Protein AF-A0A6M3XMD9-F1 (afdb_monomer_lite)

Organism: NCBI:txid1070528

Radius of gyration: 39.23 Å; chains: 1; bounding box: 104×36×107 Å

pLDDT: mean 81.79, std 11.09, range [39.5, 95.75]

Sequence (210 aa):
MANELIHADPGTSLSKAEYDAIVNHICNNQVRGDILISNSGATGWIRLAKGTLAQVLTMGANDPQWGGDISLGANKLKTTSLLFKEQDAGSFTLRNLADTAYVALVLGSIYPQGSINFGATAQSINAYDADGAYSIFAARDTGVGNIEIARLQGAADPEFKIGNNGNALRGSAAGLLGFFATAPQAKPIGVAVTAAGIHAALVTLGLIAA

Structure (mmCIF, N/CA/C/O backbone):
data_AF-A0A6M3XMD9-F1
#
_entry.id   AF-A0A6M3XMD9-F1
#
loop_
_atom_site.group_PDB
_atom_site.id
_atom_site.type_symbol
_atom_site.label_atom_id
_atom_site.l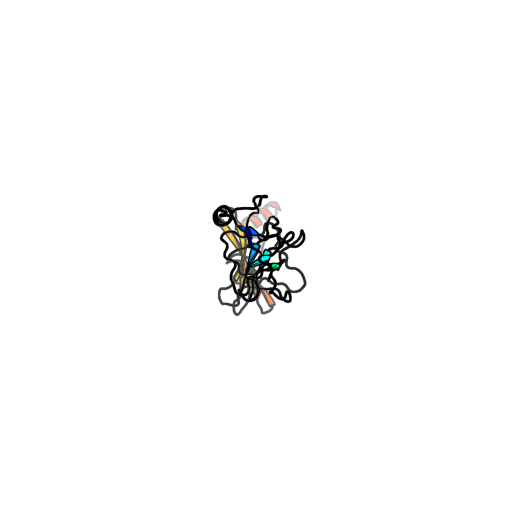abel_alt_id
_atom_site.label_comp_id
_atom_site.label_asym_id
_atom_site.label_entity_id
_atom_site.label_seq_id
_atom_site.pdbx_PDB_ins_code
_atom_site.Cartn_x
_atom_site.Cartn_y
_atom_site.Cartn_z
_atom_site.occupancy
_atom_site.B_iso_or_equiv
_atom_site.auth_seq_id
_atom_site.auth_comp_id
_atom_site.auth_asym_id
_atom_site.auth_atom_id
_atom_site.pdbx_PDB_model_num
ATOM 1 N N . MET A 1 1 ? 34.143 -6.401 -38.269 1.00 49.59 1 MET A N 1
ATOM 2 C CA . MET A 1 1 ? 33.333 -5.495 -37.428 1.00 49.59 1 MET A CA 1
ATOM 3 C C . MET A 1 1 ? 32.897 -4.351 -38.322 1.00 49.59 1 MET A C 1
ATOM 5 O O . MET A 1 1 ? 33.754 -3.817 -39.014 1.00 49.59 1 MET A O 1
ATOM 9 N N . ALA A 1 2 ? 31.597 -4.078 -38.440 1.00 50.53 2 ALA A N 1
ATOM 10 C CA . ALA A 1 2 ? 31.117 -2.994 -39.295 1.00 50.53 2 ALA A CA 1
ATOM 11 C C . ALA A 1 2 ? 31.445 -1.650 -38.627 1.00 50.53 2 ALA A C 1
ATOM 13 O O . ALA A 1 2 ? 31.158 -1.475 -37.446 1.00 50.53 2 ALA A O 1
ATOM 14 N N . ASN A 1 3 ? 32.080 -0.732 -39.357 1.00 64.81 3 ASN A N 1
ATOM 15 C CA . ASN A 1 3 ? 32.314 0.629 -38.884 1.00 64.81 3 ASN A CA 1
ATOM 16 C C . ASN A 1 3 ? 30.971 1.365 -38.862 1.00 64.81 3 ASN A C 1
ATOM 18 O O . ASN A 1 3 ? 30.451 1.727 -39.914 1.00 64.81 3 ASN A O 1
ATOM 22 N N . GLU A 1 4 ? 30.399 1.542 -37.672 1.00 73.38 4 GLU A N 1
ATOM 23 C CA . GLU A 1 4 ? 29.111 2.221 -37.510 1.00 73.38 4 GLU A CA 1
ATOM 24 C C . GLU A 1 4 ? 29.222 3.724 -37.797 1.00 73.38 4 GLU A C 1
ATOM 26 O O . GLU A 1 4 ? 28.294 4.319 -38.333 1.00 73.38 4 GLU A O 1
ATOM 31 N N . LEU A 1 5 ? 30.380 4.326 -37.514 1.00 75.56 5 LEU A N 1
ATOM 32 C CA . LEU A 1 5 ? 30.681 5.706 -37.883 1.00 75.56 5 LEU A CA 1
ATOM 33 C C . LEU A 1 5 ? 31.249 5.752 -39.301 1.00 75.56 5 LEU A C 1
ATOM 35 O O . LEU A 1 5 ? 32.341 5.244 -39.566 1.00 75.56 5 LEU A O 1
ATOM 39 N N . ILE A 1 6 ? 30.516 6.406 -40.194 1.00 74.00 6 ILE A N 1
ATOM 40 C CA . ILE A 1 6 ? 30.972 6.765 -41.536 1.00 74.00 6 ILE A CA 1
ATOM 41 C C . ILE A 1 6 ? 31.036 8.291 -41.636 1.00 74.00 6 ILE A C 1
ATOM 43 O O . ILE A 1 6 ? 30.380 9.004 -40.877 1.00 74.00 6 ILE A O 1
ATOM 47 N N . HIS A 1 7 ? 31.844 8.826 -42.543 1.00 72.31 7 HIS A N 1
ATOM 48 C CA . HIS A 1 7 ? 31.783 10.261 -42.823 1.00 72.31 7 HIS A CA 1
ATOM 49 C C . HIS A 1 7 ? 30.443 10.594 -43.477 1.00 72.31 7 HIS A C 1
ATOM 51 O O . HIS A 1 7 ? 29.924 9.793 -44.258 1.00 72.31 7 HIS A O 1
ATOM 57 N N . ALA A 1 8 ? 29.873 11.755 -43.145 1.00 68.06 8 ALA A N 1
ATOM 58 C CA . ALA A 1 8 ? 28.746 12.285 -43.898 1.00 68.06 8 ALA A CA 1
ATOM 59 C C . ALA A 1 8 ? 29.176 12.417 -45.365 1.00 68.06 8 ALA A C 1
ATOM 61 O O . ALA A 1 8 ? 30.065 13.211 -45.659 1.00 68.06 8 ALA A O 1
ATOM 62 N N . ASP A 1 9 ? 28.604 11.611 -46.260 1.00 67.56 9 ASP A N 1
ATOM 63 C CA . ASP A 1 9 ? 28.934 11.671 -47.683 1.00 67.56 9 ASP A CA 1
ATOM 64 C C . ASP A 1 9 ? 28.446 13.015 -48.256 1.00 67.56 9 ASP A C 1
ATOM 66 O O . ASP A 1 9 ? 27.243 13.288 -48.214 1.00 67.56 9 ASP A O 1
ATOM 70 N N . PRO A 1 10 ? 29.334 13.882 -48.768 1.00 60.25 10 PRO A N 1
ATOM 71 C CA . PRO A 1 10 ? 28.933 15.137 -49.392 1.00 60.25 10 PRO A CA 1
ATOM 72 C C . PRO A 1 10 ? 28.475 14.966 -50.849 1.00 60.25 10 PRO A C 1
ATOM 74 O O . PRO A 1 10 ? 28.131 15.960 -51.485 1.00 60.25 10 PRO A O 1
ATOM 77 N N . GLY A 1 11 ? 28.450 13.742 -51.394 1.00 64.50 11 GLY A N 1
ATOM 78 C CA . GLY A 1 11 ? 27.867 13.437 -52.704 1.00 64.50 11 GLY A CA 1
ATOM 79 C C . GLY A 1 11 ? 28.797 13.630 -53.909 1.00 64.50 11 GLY A C 1
ATOM 80 O O . GLY A 1 11 ? 28.342 13.510 -55.046 1.00 64.50 11 GLY A O 1
ATOM 81 N N . THR A 1 12 ? 30.091 13.893 -53.697 1.00 63.81 12 THR A N 1
ATOM 82 C CA . THR A 1 12 ? 31.134 13.941 -54.743 1.00 63.81 12 THR A CA 1
ATOM 83 C C . THR A 1 12 ? 32.465 13.408 -54.215 1.00 63.81 12 THR A C 1
ATOM 85 O O . THR A 1 12 ? 32.712 13.466 -53.013 1.00 63.81 12 THR A O 1
ATOM 88 N N . SER A 1 13 ? 33.346 12.931 -55.104 1.00 61.53 13 SER A N 1
ATOM 89 C CA . SER A 1 13 ? 34.724 12.544 -54.769 1.00 61.53 13 SER A CA 1
ATOM 90 C C . SER A 1 13 ? 35.450 13.689 -54.059 1.00 61.53 13 SER A C 1
ATOM 92 O O . SER A 1 13 ? 35.877 14.645 -54.699 1.00 61.53 13 SER A O 1
ATOM 94 N N . LEU A 1 14 ? 35.575 13.600 -52.739 1.00 64.56 14 LEU A N 1
ATOM 95 C CA . LEU A 1 14 ? 36.300 14.584 -51.948 1.00 64.56 14 LEU A CA 1
ATOM 96 C C . LEU A 1 14 ? 37.799 14.452 -52.171 1.00 64.56 14 LEU A C 1
ATOM 98 O O . LEU A 1 14 ? 38.343 13.344 -52.194 1.00 64.56 14 LEU A O 1
ATOM 102 N N . SER A 1 15 ? 38.495 15.581 -52.240 1.00 73.31 15 SER A N 1
ATOM 103 C CA . SER A 1 15 ? 39.931 15.593 -51.996 1.00 73.31 15 SER A CA 1
ATOM 104 C C . SER A 1 15 ? 40.225 15.176 -50.548 1.00 73.31 15 SER A C 1
ATOM 106 O O . SER A 1 15 ? 39.403 15.332 -49.643 1.00 73.31 15 SER A O 1
ATOM 108 N N . LYS A 1 16 ? 41.437 14.670 -50.300 1.00 67.50 16 LYS A N 1
ATOM 109 C CA . LYS A 1 16 ? 41.911 14.290 -48.956 1.00 67.50 16 LYS A CA 1
ATOM 110 C C . LYS A 1 16 ? 41.701 15.412 -47.924 1.00 67.50 16 LYS A C 1
ATOM 112 O O . LYS A 1 16 ? 41.327 15.129 -46.794 1.00 67.50 16 LYS A O 1
ATOM 117 N N . ALA A 1 17 ? 41.909 16.665 -48.329 1.00 74.25 17 ALA A N 1
ATOM 118 C CA . ALA A 1 17 ? 41.749 17.834 -47.469 1.00 74.25 17 ALA A CA 1
ATOM 119 C C . ALA A 1 17 ? 40.278 18.142 -47.147 1.00 74.25 17 ALA A C 1
ATOM 121 O O . ALA A 1 17 ? 39.976 18.529 -46.025 1.00 74.25 17 ALA A O 1
ATOM 122 N N . GLU A 1 18 ? 39.360 17.942 -48.097 1.00 69.75 18 GLU A N 1
ATOM 123 C CA . GLU A 1 18 ? 37.920 18.112 -47.864 1.00 69.75 18 GLU A CA 1
ATOM 124 C C . GLU A 1 18 ? 37.370 16.999 -46.972 1.00 69.75 18 GLU A C 1
ATOM 126 O O . GLU A 1 18 ? 36.599 17.278 -46.065 1.00 69.75 18 GLU A O 1
ATOM 131 N N . TYR A 1 19 ? 37.824 15.758 -47.167 1.00 67.56 19 TYR A N 1
ATOM 132 C CA . TYR A 1 19 ? 37.498 14.631 -46.293 1.00 67.56 19 TYR A CA 1
ATOM 133 C C . TYR A 1 19 ? 37.958 14.866 -44.849 1.00 67.56 19 TYR A C 1
ATOM 135 O O . TYR A 1 19 ? 37.171 14.697 -43.923 1.00 67.56 19 TYR A O 1
ATOM 143 N N . ASP A 1 20 ? 39.201 15.318 -44.659 1.00 70.38 20 ASP A N 1
ATOM 144 C CA . ASP A 1 20 ? 39.746 15.633 -43.333 1.00 70.38 20 ASP A CA 1
ATOM 145 C C . ASP A 1 20 ? 39.078 16.881 -42.703 1.00 70.38 20 ASP A C 1
ATOM 147 O O . ASP A 1 20 ? 39.140 17.065 -41.488 1.00 70.38 20 ASP A O 1
ATOM 151 N N . ALA A 1 21 ? 38.422 17.729 -43.509 1.00 68.81 21 ALA A N 1
ATOM 152 C CA . ALA A 1 21 ? 37.660 18.899 -43.064 1.00 68.81 21 ALA A CA 1
ATOM 153 C C . ALA A 1 21 ? 36.174 18.605 -42.770 1.00 68.81 21 ALA A C 1
ATOM 155 O O . ALA A 1 21 ? 35.493 19.459 -42.195 1.00 68.81 21 ALA A O 1
ATOM 156 N N . ILE A 1 22 ? 35.648 17.424 -43.128 1.00 68.25 22 ILE A N 1
ATOM 157 C CA . ILE A 1 22 ? 34.301 17.005 -42.720 1.00 68.25 22 ILE A CA 1
ATOM 158 C C . ILE A 1 22 ? 34.336 16.661 -41.233 1.00 68.25 22 ILE A C 1
ATOM 160 O O . ILE A 1 22 ? 34.753 15.588 -40.816 1.00 68.25 22 ILE A O 1
ATOM 164 N N . VAL A 1 23 ? 33.838 17.591 -40.423 1.00 65.19 23 VAL A N 1
ATOM 165 C CA . VAL A 1 23 ? 33.767 17.469 -38.956 1.00 65.19 23 VAL A CA 1
ATOM 166 C C . VAL A 1 23 ? 32.638 16.522 -38.502 1.00 65.19 23 VAL A C 1
ATOM 168 O O . VAL A 1 23 ? 32.540 16.178 -37.326 1.00 65.19 23 VAL A O 1
ATOM 171 N N . ASN A 1 24 ? 31.781 16.066 -39.423 1.00 69.38 24 ASN A N 1
ATOM 172 C CA . ASN A 1 24 ? 30.555 15.344 -39.091 1.00 69.38 24 ASN A CA 1
ATOM 173 C C . ASN A 1 24 ? 30.638 13.863 -39.484 1.00 69.38 24 ASN A C 1
ATOM 175 O O . ASN A 1 24 ? 30.564 13.499 -40.660 1.00 69.38 24 ASN A O 1
ATOM 179 N N . HIS A 1 25 ? 30.716 12.998 -38.476 1.00 73.56 25 HIS A N 1
ATOM 180 C CA . HIS A 1 25 ? 30.443 11.573 -38.628 1.00 73.56 25 HIS A CA 1
ATOM 181 C C . HIS A 1 25 ? 28.929 11.325 -38.575 1.00 73.56 25 HIS A C 1
ATOM 183 O O . HIS A 1 25 ? 28.227 11.915 -37.753 1.00 73.56 25 HIS A O 1
ATOM 189 N N . ILE A 1 26 ? 28.430 10.434 -39.429 1.00 73.31 26 ILE A N 1
ATOM 190 C CA . ILE A 1 26 ? 27.063 9.906 -39.362 1.00 73.31 26 ILE A CA 1
ATOM 191 C C . ILE A 1 26 ? 27.110 8.428 -38.982 1.00 73.31 26 ILE A C 1
ATOM 193 O O . ILE A 1 26 ? 28.062 7.719 -39.309 1.00 73.31 26 ILE A O 1
ATOM 197 N N . CYS A 1 27 ? 26.070 7.953 -38.300 1.00 75.19 27 CYS A N 1
ATOM 198 C CA . CYS A 1 27 ? 25.888 6.516 -38.127 1.00 75.19 27 CYS A CA 1
ATOM 199 C C . CYS A 1 27 ? 25.361 5.915 -39.439 1.00 75.19 27 CYS A C 1
ATOM 201 O O . CYS A 1 27 ? 24.465 6.486 -40.076 1.00 75.19 27 CYS A O 1
ATOM 203 N N . ASN A 1 28 ? 25.907 4.775 -39.853 1.00 74.75 28 ASN A N 1
ATOM 204 C CA . ASN A 1 28 ? 25.484 4.085 -41.065 1.00 74.75 28 ASN A CA 1
ATOM 205 C C . ASN A 1 28 ? 23.995 3.692 -40.956 1.00 74.75 28 ASN A C 1
ATOM 207 O O . ASN A 1 28 ? 23.587 3.064 -39.985 1.00 74.75 28 ASN A O 1
ATOM 211 N N . ASN A 1 29 ? 23.159 4.059 -41.938 1.00 75.81 29 ASN A N 1
ATOM 212 C CA . ASN A 1 29 ? 21.715 3.752 -41.973 1.00 75.81 29 ASN A CA 1
ATOM 213 C C . ASN A 1 29 ? 20.901 4.242 -40.744 1.00 75.81 29 ASN A C 1
ATOM 215 O O . ASN A 1 29 ? 20.006 3.536 -40.264 1.00 75.81 29 ASN A O 1
ATOM 219 N N . GLN A 1 30 ? 21.251 5.394 -40.161 1.00 78.44 30 GLN A N 1
ATOM 220 C CA . GLN A 1 30 ? 20.622 5.912 -38.934 1.00 78.44 30 GLN A CA 1
ATOM 221 C C . GLN A 1 30 ? 19.109 6.169 -39.058 1.00 78.44 30 GLN A C 1
ATOM 223 O O . GLN A 1 30 ? 18.625 6.702 -40.057 1.00 78.44 30 GLN A O 1
ATOM 228 N N . VAL A 1 31 ? 18.364 5.846 -38.001 1.00 84.12 31 VAL A N 1
ATOM 229 C CA . VAL A 1 31 ? 16.937 6.136 -37.827 1.00 84.12 31 VAL A CA 1
ATOM 230 C C . VAL A 1 31 ? 16.753 6.966 -36.552 1.00 84.12 31 VAL A C 1
ATOM 232 O O . VAL A 1 31 ? 17.526 6.896 -35.598 1.00 84.12 31 VAL A O 1
ATOM 235 N N . ARG A 1 32 ? 15.705 7.797 -36.513 1.00 86.06 32 ARG A N 1
ATOM 236 C CA . ARG A 1 32 ? 15.395 8.604 -35.327 1.00 86.06 32 ARG A CA 1
ATOM 237 C C . ARG A 1 32 ? 15.185 7.714 -34.094 1.00 86.06 32 ARG A C 1
ATOM 239 O O . ARG A 1 32 ? 14.276 6.882 -34.085 1.00 86.06 32 ARG A O 1
ATOM 246 N N . GLY A 1 33 ? 15.948 8.000 -33.040 1.00 87.88 33 GLY A N 1
ATOM 247 C CA . GLY A 1 33 ? 15.856 7.330 -31.740 1.00 87.88 33 GLY A CA 1
ATOM 248 C C . GLY A 1 33 ? 16.844 6.181 -31.542 1.00 87.88 33 GLY A C 1
ATOM 249 O O . GLY A 1 33 ? 16.775 5.523 -30.508 1.00 87.88 33 GLY A O 1
ATOM 250 N N . ASP A 1 34 ? 17.738 5.934 -32.500 1.00 90.44 34 ASP A N 1
ATOM 251 C CA . ASP A 1 34 ? 18.836 4.988 -32.308 1.00 90.44 34 ASP A CA 1
ATOM 252 C C . ASP A 1 34 ? 19.870 5.511 -31.309 1.00 90.44 34 ASP A C 1
ATOM 254 O O . ASP A 1 34 ? 20.050 6.721 -31.146 1.00 90.44 34 ASP A O 1
ATOM 258 N N . ILE A 1 35 ? 20.573 4.581 -30.665 1.00 91.19 35 ILE A N 1
ATOM 259 C CA . ILE A 1 35 ? 21.612 4.871 -29.677 1.00 91.19 35 ILE A CA 1
ATOM 260 C C . ILE A 1 35 ? 22.903 4.176 -30.104 1.00 91.19 35 ILE A C 1
ATOM 262 O O . ILE A 1 35 ? 22.894 3.002 -30.475 1.00 91.19 35 ILE A O 1
ATOM 266 N N . LEU A 1 36 ? 24.022 4.895 -30.035 1.00 89.75 36 LEU A N 1
ATOM 267 C CA . LEU A 1 36 ? 25.345 4.312 -30.219 1.00 89.75 36 LEU A CA 1
ATOM 268 C C . LEU A 1 36 ? 25.807 3.700 -28.893 1.00 89.75 36 LEU A C 1
ATOM 270 O O . LEU A 1 36 ? 25.910 4.405 -27.889 1.00 89.75 36 LEU A O 1
ATOM 274 N N . ILE A 1 37 ? 26.074 2.398 -28.890 1.00 90.19 37 ILE A N 1
ATOM 275 C CA . ILE A 1 37 ? 26.599 1.680 -27.727 1.00 90.19 37 ILE A CA 1
ATOM 276 C C . ILE A 1 37 ? 27.911 0.993 -28.087 1.00 90.19 37 ILE A C 1
ATOM 278 O O . ILE A 1 37 ? 28.215 0.750 -29.256 1.00 90.19 37 ILE A O 1
ATOM 282 N N . SER A 1 38 ? 28.709 0.693 -27.072 1.00 88.12 38 SER A N 1
ATOM 283 C CA . SER A 1 38 ? 29.907 -0.114 -27.262 1.00 88.12 38 SER A CA 1
ATOM 284 C C . SER A 1 38 ? 29.513 -1.534 -27.673 1.00 88.12 38 SER A C 1
ATOM 286 O O . SER A 1 38 ? 28.495 -2.051 -27.215 1.00 88.12 38 SER A O 1
ATOM 288 N N . ASN A 1 39 ? 30.291 -2.160 -28.549 1.00 82.81 39 ASN A N 1
ATOM 289 C CA . ASN A 1 39 ? 30.079 -3.554 -28.910 1.00 82.81 39 ASN A CA 1
ATOM 290 C C . ASN A 1 39 ? 30.439 -4.486 -27.747 1.00 82.81 39 ASN A C 1
ATOM 292 O O . ASN A 1 39 ? 31.195 -4.121 -26.841 1.00 82.81 39 ASN A O 1
ATOM 296 N N . SER A 1 40 ? 29.952 -5.723 -27.808 1.00 77.56 40 SER A N 1
ATOM 297 C CA . SER A 1 40 ? 30.320 -6.740 -26.830 1.00 77.56 40 SER A CA 1
ATOM 298 C C . SER A 1 40 ? 31.841 -6.969 -26.881 1.00 77.56 40 SER A C 1
ATOM 300 O O . SER A 1 40 ? 32.377 -7.467 -27.872 1.00 77.56 40 SER A O 1
ATOM 302 N N . GLY A 1 41 ? 32.544 -6.535 -25.828 1.00 79.69 41 GLY A N 1
ATOM 303 C CA . GLY A 1 41 ? 34.011 -6.546 -25.727 1.00 79.69 41 GLY A CA 1
ATOM 304 C C . GLY A 1 41 ? 34.697 -5.173 -25.787 1.00 79.69 41 GLY A C 1
ATOM 305 O O . GLY A 1 41 ? 35.917 -5.120 -25.674 1.00 79.69 41 GLY A O 1
ATOM 306 N N . ALA A 1 42 ? 33.951 -4.075 -25.936 1.00 81.44 42 ALA A N 1
ATOM 307 C CA . ALA A 1 42 ? 34.466 -2.702 -25.922 1.00 81.44 42 ALA A CA 1
ATOM 308 C C . ALA A 1 42 ? 35.570 -2.391 -26.952 1.00 81.44 42 ALA A C 1
ATOM 310 O O . ALA A 1 42 ? 36.481 -1.603 -26.705 1.00 81.44 42 ALA A O 1
ATOM 311 N N . THR A 1 43 ? 35.479 -3.011 -28.126 1.00 85.06 43 THR A N 1
ATOM 312 C CA . THR A 1 43 ? 36.440 -2.877 -29.235 1.00 85.06 43 THR A CA 1
ATOM 313 C C . THR A 1 43 ? 35.944 -1.978 -30.366 1.00 85.06 43 THR A C 1
ATOM 315 O O . THR A 1 43 ? 36.677 -1.717 -31.318 1.00 85.06 43 THR A O 1
ATOM 318 N N . GLY A 1 44 ? 34.707 -1.495 -30.283 1.00 83.12 44 GLY A N 1
ATOM 319 C CA . GLY A 1 44 ? 34.118 -0.606 -31.273 1.00 83.12 44 GLY A CA 1
ATOM 320 C C . GLY A 1 44 ? 32.707 -0.187 -30.894 1.00 83.12 44 GLY A C 1
ATOM 321 O O . GLY A 1 44 ? 32.205 -0.541 -29.831 1.00 83.12 44 GLY A O 1
ATOM 322 N N . TRP A 1 45 ? 32.063 0.555 -31.789 1.00 84.69 45 TRP A N 1
ATOM 323 C CA . TRP A 1 45 ? 30.695 1.026 -31.611 1.00 84.69 45 TRP A CA 1
ATOM 324 C C . TRP A 1 45 ? 29.732 0.229 -32.486 1.00 84.69 45 TRP A C 1
ATOM 326 O O . TRP A 1 45 ? 30.037 -0.064 -33.642 1.00 84.69 45 TRP A O 1
ATOM 336 N N . ILE A 1 46 ? 28.571 -0.102 -31.934 1.00 87.12 46 ILE A N 1
ATOM 337 C CA . ILE A 1 46 ? 27.427 -0.670 -32.648 1.00 87.12 46 ILE A CA 1
ATOM 338 C C . ILE A 1 46 ? 26.193 0.182 -32.376 1.00 87.12 46 ILE A C 1
ATOM 340 O O . ILE A 1 46 ? 26.118 0.918 -31.389 1.00 87.12 46 ILE A O 1
ATOM 344 N N . ARG A 1 47 ? 25.189 0.050 -33.236 1.00 88.94 47 ARG A N 1
ATOM 345 C CA . ARG A 1 47 ? 23.889 0.668 -33.012 1.00 88.94 47 ARG A CA 1
ATOM 346 C C . ARG A 1 47 ? 22.947 -0.241 -32.244 1.00 88.94 47 ARG A C 1
ATOM 348 O O . ARG A 1 47 ? 22.702 -1.379 -32.639 1.00 88.94 47 ARG A O 1
ATOM 355 N N . LEU A 1 48 ? 22.325 0.326 -31.220 1.00 91.31 48 LEU A N 1
ATOM 356 C CA . LEU A 1 48 ? 21.075 -0.164 -30.671 1.00 91.31 48 LEU A CA 1
ATOM 357 C C . LEU A 1 48 ? 19.933 0.565 -31.385 1.00 91.31 48 LEU A C 1
ATOM 359 O O . LEU A 1 48 ? 19.762 1.776 -31.228 1.00 91.31 48 LEU A O 1
ATOM 363 N N . ALA A 1 49 ? 19.176 -0.173 -32.199 1.00 91.69 49 ALA A N 1
ATOM 364 C CA . ALA A 1 49 ? 18.009 0.366 -32.891 1.00 91.69 49 ALA A CA 1
ATOM 365 C C . ALA A 1 49 ? 16.992 0.933 -31.890 1.00 91.69 49 ALA A C 1
ATOM 367 O O . ALA A 1 49 ? 16.923 0.460 -30.754 1.00 91.69 49 ALA A O 1
ATOM 368 N N . LYS A 1 50 ? 16.188 1.920 -32.298 1.00 92.31 50 LYS A N 1
ATOM 369 C CA . LYS A 1 50 ? 15.147 2.496 -31.437 1.00 92.31 50 LYS A CA 1
ATOM 370 C C . LYS A 1 50 ? 14.223 1.425 -30.830 1.00 92.31 50 LYS A C 1
ATOM 372 O O . LYS A 1 50 ? 13.854 0.452 -31.491 1.00 92.31 50 LYS A O 1
ATOM 377 N N . GLY A 1 51 ? 13.789 1.657 -29.594 1.00 93.62 51 GLY A N 1
ATOM 378 C CA . GLY A 1 51 ? 12.781 0.826 -28.943 1.00 93.62 51 GLY A CA 1
ATOM 379 C C . GLY A 1 51 ? 11.403 0.925 -29.610 1.00 93.62 51 GLY A C 1
ATOM 380 O O . GLY A 1 51 ? 11.105 1.830 -30.401 1.00 93.62 51 GLY A O 1
ATOM 381 N N . THR A 1 52 ? 10.543 -0.022 -29.261 1.00 94.31 52 THR A N 1
ATOM 382 C CA . THR A 1 52 ? 9.108 -0.026 -29.565 1.00 94.31 52 THR A CA 1
ATOM 383 C C . THR A 1 52 ? 8.310 0.683 -28.461 1.00 94.31 52 THR A C 1
ATOM 385 O O . THR A 1 52 ? 8.873 1.168 -27.478 1.00 94.31 52 THR A O 1
ATOM 388 N N . LEU A 1 53 ? 6.992 0.825 -28.651 1.00 95.06 53 LEU A N 1
ATOM 389 C CA . LEU A 1 53 ? 6.117 1.512 -27.696 1.00 95.06 53 LEU A CA 1
ATOM 390 C C . LEU A 1 53 ? 6.228 0.890 -26.295 1.00 95.06 53 LEU A C 1
ATOM 392 O O . LEU A 1 53 ? 6.245 -0.328 -26.161 1.00 95.06 53 LEU A O 1
ATOM 396 N N . ALA A 1 54 ? 6.254 1.750 -25.272 1.00 93.12 54 ALA A N 1
ATOM 397 C CA . ALA A 1 54 ? 6.322 1.387 -23.854 1.00 93.12 54 ALA A CA 1
ATOM 398 C C . ALA A 1 54 ? 7.587 0.621 -23.427 1.00 93.12 54 ALA A C 1
ATOM 400 O O . ALA A 1 54 ? 7.634 0.110 -22.313 1.00 93.12 54 ALA A O 1
ATOM 401 N N . GLN A 1 55 ? 8.628 0.586 -24.265 1.00 95.75 55 GLN A N 1
ATOM 402 C CA . GLN A 1 55 ? 9.921 0.071 -23.838 1.00 95.75 55 GLN A CA 1
ATOM 403 C C . GLN A 1 55 ? 10.748 1.134 -23.114 1.00 95.75 55 GLN A C 1
ATOM 405 O O . GLN A 1 55 ? 10.751 2.314 -23.472 1.00 95.75 55 GLN A O 1
ATOM 410 N N . VAL A 1 56 ? 11.506 0.679 -22.125 1.00 95.06 56 VAL A N 1
ATOM 411 C CA . VAL A 1 56 ? 12.483 1.460 -21.367 1.00 95.06 56 VAL A CA 1
ATOM 412 C C . VAL A 1 56 ? 13.886 0.930 -21.641 1.00 95.06 56 VAL A C 1
ATOM 414 O O . VAL A 1 56 ? 14.079 -0.266 -21.869 1.00 95.06 56 VAL A O 1
ATOM 417 N N . LEU A 1 57 ? 14.882 1.818 -21.648 1.00 94.81 57 LEU A N 1
ATOM 418 C CA . LEU A 1 57 ? 16.273 1.390 -21.760 1.00 94.81 57 LEU A CA 1
ATOM 419 C C . LEU A 1 57 ? 16.707 0.813 -20.413 1.00 94.81 57 LEU A C 1
ATOM 421 O O . LEU A 1 57 ? 16.703 1.508 -19.398 1.00 94.81 57 LEU A O 1
ATOM 425 N N . THR A 1 58 ? 17.084 -0.457 -20.419 1.00 92.94 58 THR A N 1
ATOM 426 C CA . THR A 1 58 ? 17.540 -1.187 -19.238 1.00 92.94 58 THR A CA 1
ATOM 427 C C . THR A 1 58 ? 18.994 -1.591 -19.408 1.00 92.94 58 THR A C 1
ATOM 429 O O . THR A 1 58 ? 19.444 -1.895 -20.512 1.00 92.94 58 THR A O 1
ATOM 432 N N . MET A 1 59 ? 19.743 -1.595 -18.309 1.00 89.00 59 MET A N 1
ATOM 433 C CA . MET A 1 59 ? 21.137 -2.020 -18.300 1.00 89.00 59 MET A CA 1
ATOM 434 C C . MET A 1 59 ? 21.404 -2.810 -17.022 1.00 89.00 59 MET A C 1
ATOM 436 O O . MET A 1 59 ? 21.172 -2.319 -15.918 1.00 89.00 59 MET A O 1
ATOM 440 N N . GLY A 1 60 ? 21.844 -4.054 -17.199 1.00 84.38 60 GLY A N 1
ATOM 441 C CA . GLY A 1 60 ? 22.273 -4.937 -16.118 1.00 84.38 60 GLY A CA 1
ATOM 442 C C . GLY A 1 60 ? 23.790 -5.097 -16.130 1.00 84.38 60 GLY A C 1
ATOM 443 O O . GLY A 1 60 ? 24.521 -4.138 -16.348 1.00 84.38 60 GLY A O 1
ATOM 444 N N . ALA A 1 61 ? 24.262 -6.330 -15.939 1.00 87.19 61 ALA A N 1
ATOM 445 C CA . ALA A 1 61 ? 25.679 -6.677 -16.086 1.00 87.19 61 ALA A CA 1
ATOM 446 C C . ALA A 1 61 ? 26.154 -6.762 -17.555 1.00 87.19 61 ALA A C 1
ATOM 448 O O . ALA A 1 61 ? 27.352 -6.864 -17.797 1.00 87.19 61 ALA A O 1
ATOM 449 N N . ASN A 1 62 ? 25.221 -6.735 -18.511 1.00 86.69 62 ASN A N 1
ATOM 450 C CA . ASN A 1 62 ? 25.473 -6.808 -19.952 1.00 86.69 62 ASN A CA 1
ATOM 451 C C . ASN A 1 62 ? 25.141 -5.470 -20.635 1.00 86.69 62 ASN A C 1
ATOM 453 O O . ASN A 1 62 ? 24.630 -4.548 -19.994 1.00 86.69 62 ASN A O 1
ATOM 457 N N . ASP A 1 63 ? 25.389 -5.413 -21.945 1.00 88.19 63 ASP A N 1
ATOM 458 C CA . ASP A 1 63 ? 25.119 -4.261 -22.808 1.00 88.19 63 ASP A CA 1
ATOM 459 C C . ASP A 1 63 ? 23.673 -3.722 -22.645 1.00 88.19 63 ASP A C 1
ATOM 461 O O . ASP A 1 63 ? 22.743 -4.502 -22.393 1.00 88.19 63 ASP A O 1
ATOM 465 N N . PRO A 1 64 ? 23.450 -2.396 -22.783 1.00 91.88 64 PRO A N 1
ATOM 466 C CA . PRO A 1 64 ? 22.116 -1.806 -22.705 1.00 91.88 64 PRO A CA 1
ATOM 467 C C . PRO A 1 64 ? 21.138 -2.423 -23.711 1.00 91.88 64 PRO A C 1
ATOM 469 O O . PRO A 1 64 ? 21.474 -2.628 -24.877 1.00 91.88 64 PRO A O 1
ATOM 472 N N . GLN A 1 65 ? 19.899 -2.650 -23.279 1.00 92.56 65 GLN A N 1
ATOM 473 C CA . GLN A 1 65 ? 18.835 -3.223 -24.105 1.00 92.56 65 GLN A CA 1
ATOM 474 C C . GLN A 1 65 ? 17.468 -2.612 -23.780 1.00 92.56 65 GLN A C 1
ATOM 476 O O . GLN A 1 65 ? 17.214 -2.169 -22.657 1.00 92.56 65 GLN A O 1
ATOM 481 N N . TRP A 1 66 ? 16.559 -2.624 -24.753 1.00 95.56 66 TRP A N 1
ATOM 482 C CA . TRP A 1 66 ? 15.165 -2.235 -24.542 1.00 95.56 66 TRP A CA 1
ATOM 483 C C . TRP A 1 66 ? 14.390 -3.346 -23.824 1.00 95.56 66 TRP A C 1
ATOM 485 O O . TRP A 1 66 ? 14.359 -4.482 -24.293 1.00 95.56 66 TRP A O 1
ATOM 495 N N . GLY A 1 67 ? 13.745 -3.010 -22.708 1.00 93.44 67 GLY A N 1
ATOM 496 C CA . GLY A 1 67 ? 12.894 -3.907 -21.919 1.00 93.44 67 GLY A CA 1
ATOM 497 C C . GLY A 1 67 ? 11.505 -3.315 -21.682 1.00 93.44 67 GLY A C 1
ATOM 498 O O . GLY A 1 67 ? 11.261 -2.163 -22.031 1.00 93.44 67 GLY A O 1
ATOM 499 N N . GLY A 1 68 ? 10.587 -4.105 -21.121 1.00 91.31 68 GLY A N 1
ATOM 500 C CA . GLY A 1 68 ? 9.248 -3.633 -20.738 1.00 91.31 68 GLY A CA 1
ATOM 501 C C . GLY A 1 68 ? 9.240 -2.974 -19.359 1.00 91.31 68 GLY A C 1
ATOM 502 O O . GLY A 1 68 ? 8.930 -1.793 -19.232 1.00 91.31 68 GLY A O 1
ATOM 503 N N . ASP A 1 69 ? 9.643 -3.730 -18.337 1.00 90.00 69 ASP A N 1
ATOM 504 C CA . ASP A 1 69 ? 9.554 -3.296 -16.943 1.00 90.00 69 ASP A CA 1
ATOM 505 C C . ASP A 1 69 ? 10.813 -2.573 -16.450 1.00 90.00 69 ASP A C 1
ATOM 507 O O . ASP A 1 69 ? 11.939 -2.840 -16.882 1.00 90.00 69 ASP A O 1
ATOM 511 N N . ILE A 1 70 ? 10.627 -1.699 -15.458 1.00 89.62 70 ILE A N 1
ATOM 512 C CA . ILE A 1 70 ? 11.721 -1.107 -14.683 1.00 89.62 70 ILE A CA 1
ATOM 513 C C . ILE A 1 70 ? 11.943 -1.953 -13.426 1.00 89.62 70 ILE A C 1
ATOM 515 O O . ILE A 1 70 ? 11.119 -1.950 -12.513 1.00 89.62 70 ILE A O 1
ATOM 519 N N . SER A 1 71 ? 13.096 -2.618 -13.337 1.00 88.75 71 SER A N 1
ATOM 520 C CA . SER A 1 71 ? 13.548 -3.280 -12.108 1.00 88.75 71 SER A CA 1
ATOM 521 C C . SER A 1 71 ? 14.587 -2.426 -11.385 1.00 88.75 71 SER A C 1
ATOM 523 O O . SER A 1 71 ? 15.622 -2.079 -11.950 1.00 88.75 71 SER A O 1
ATOM 525 N N . LEU A 1 72 ? 14.326 -2.097 -10.116 1.00 89.19 72 LEU A N 1
ATOM 526 C CA . LEU A 1 72 ? 15.251 -1.329 -9.271 1.00 89.19 72 LEU A CA 1
ATOM 527 C C . LEU A 1 72 ? 16.178 -2.222 -8.426 1.00 89.19 72 LEU A C 1
ATOM 529 O O . LEU A 1 72 ? 17.100 -1.716 -7.782 1.00 89.19 72 LEU A O 1
ATOM 533 N N . GLY A 1 73 ? 15.962 -3.541 -8.408 1.00 88.50 73 GLY A N 1
ATOM 534 C CA . GLY A 1 73 ? 16.697 -4.461 -7.536 1.00 88.50 73 GLY A CA 1
ATOM 535 C C . GLY A 1 73 ? 16.584 -4.069 -6.055 1.00 88.50 73 GLY A C 1
ATOM 536 O O . GLY A 1 73 ? 15.494 -3.800 -5.561 1.00 88.50 73 GLY A O 1
ATOM 537 N N . ALA A 1 74 ? 17.717 -4.004 -5.348 1.00 89.88 74 ALA A N 1
ATOM 538 C CA . ALA A 1 74 ? 17.780 -3.584 -3.940 1.00 89.88 74 ALA A CA 1
ATOM 539 C C . ALA A 1 74 ? 17.762 -2.049 -3.736 1.00 89.88 74 ALA A C 1
ATOM 541 O O . ALA A 1 74 ? 17.907 -1.569 -2.609 1.00 89.88 74 ALA A O 1
ATOM 542 N N . ASN A 1 75 ? 17.636 -1.263 -4.811 1.00 91.38 75 ASN A N 1
ATOM 543 C CA . ASN A 1 75 ? 17.666 0.195 -4.740 1.00 91.38 75 ASN A CA 1
ATOM 544 C C . ASN A 1 75 ? 16.306 0.783 -4.340 1.00 91.38 75 ASN A C 1
ATOM 546 O O . ASN A 1 75 ? 15.264 0.137 -4.412 1.00 91.38 75 ASN A O 1
ATOM 550 N N . LYS A 1 76 ? 16.317 2.055 -3.929 1.00 90.50 76 LYS A N 1
ATOM 551 C CA . LYS A 1 76 ? 15.118 2.795 -3.514 1.00 90.50 76 LYS A CA 1
ATOM 552 C C . LYS A 1 76 ? 14.626 3.706 -4.637 1.00 90.50 76 LYS A C 1
ATOM 554 O O . LYS A 1 76 ? 15.432 4.413 -5.239 1.00 90.50 76 LYS A O 1
ATOM 559 N N . LEU A 1 77 ? 13.309 3.785 -4.827 1.00 90.44 77 LEU A N 1
ATOM 560 C CA . LEU A 1 77 ? 12.677 4.860 -5.594 1.00 90.44 77 LEU A CA 1
ATOM 561 C C . LEU A 1 77 ? 12.528 6.094 -4.688 1.00 90.44 77 LEU A C 1
ATOM 563 O O . LEU A 1 77 ? 11.771 6.067 -3.721 1.00 90.44 77 LEU A O 1
ATOM 567 N N . LYS A 1 78 ? 13.283 7.166 -4.957 1.00 89.94 78 LYS A N 1
ATOM 568 C CA . LYS A 1 78 ? 13.176 8.438 -4.221 1.00 89.94 78 LYS A CA 1
ATOM 569 C C . LYS A 1 78 ? 12.292 9.409 -4.995 1.00 89.94 78 LYS A C 1
ATOM 571 O O . LYS A 1 78 ? 12.624 9.768 -6.120 1.00 89.94 78 LYS A O 1
ATOM 576 N N . THR A 1 79 ? 11.209 9.866 -4.380 1.00 89.31 79 THR A N 1
ATOM 577 C CA . THR A 1 79 ? 10.239 10.781 -5.001 1.00 89.31 79 THR A CA 1
ATOM 578 C C . THR A 1 79 ? 9.739 11.799 -3.989 1.00 89.31 79 THR A C 1
ATOM 580 O O . THR A 1 79 ? 9.563 11.467 -2.820 1.00 89.31 79 THR A O 1
ATOM 583 N N . THR A 1 80 ? 9.461 13.021 -4.433 1.00 88.94 80 THR A N 1
ATOM 584 C CA . THR A 1 80 ? 8.789 14.057 -3.626 1.00 88.94 80 THR A CA 1
ATOM 585 C C . THR A 1 80 ? 7.270 13.986 -3.754 1.00 88.94 80 THR A C 1
ATOM 587 O O . THR A 1 80 ? 6.539 14.305 -2.822 1.00 88.94 80 THR A O 1
ATOM 590 N N . SER A 1 81 ? 6.778 13.551 -4.911 1.00 84.56 81 SER A N 1
ATOM 591 C CA . SER A 1 81 ? 5.367 13.301 -5.178 1.00 84.56 81 SER A CA 1
ATOM 592 C C . SER A 1 81 ? 5.288 12.134 -6.146 1.00 84.56 81 SER A C 1
ATOM 594 O O . SER A 1 81 ? 5.900 12.172 -7.211 1.00 84.56 81 SER A O 1
ATOM 596 N N . LEU A 1 82 ? 4.588 11.079 -5.748 1.00 83.25 82 LEU A N 1
ATOM 597 C CA . LEU A 1 82 ? 4.452 9.869 -6.541 1.00 83.25 82 LEU A CA 1
ATOM 598 C C . LEU A 1 82 ? 2.974 9.584 -6.735 1.00 83.25 82 LEU A C 1
ATOM 600 O O . LEU A 1 82 ? 2.224 9.463 -5.770 1.00 83.25 82 LEU A O 1
ATOM 604 N N . LEU A 1 83 ? 2.571 9.510 -7.997 1.00 78.38 83 LEU A N 1
ATOM 605 C CA . LEU A 1 83 ? 1.251 9.056 -8.388 1.00 78.38 83 LEU A CA 1
ATOM 606 C C . LEU A 1 83 ? 1.371 7.592 -8.802 1.00 78.38 83 LEU A C 1
ATOM 608 O O . LEU A 1 83 ? 1.965 7.289 -9.834 1.00 78.38 83 LEU A O 1
ATOM 612 N N . PHE A 1 84 ? 0.795 6.702 -8.001 1.00 78.62 84 PHE A N 1
ATOM 613 C CA . PHE A 1 84 ? 0.534 5.325 -8.404 1.00 78.62 84 PHE A CA 1
ATOM 614 C C . PHE A 1 84 ? -0.919 5.226 -8.864 1.00 78.62 84 PHE A C 1
ATOM 616 O O . PHE A 1 84 ? -1.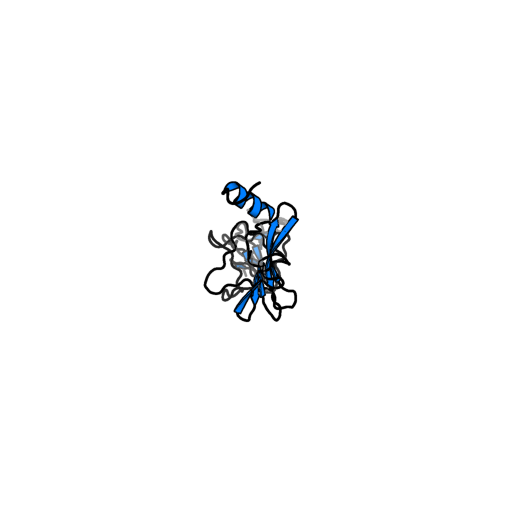820 5.696 -8.170 1.00 78.62 84 PHE A O 1
ATOM 623 N N . LYS A 1 85 ? -1.150 4.640 -10.035 1.00 66.81 85 LYS A N 1
ATOM 624 C CA . LYS A 1 85 ? -2.483 4.445 -10.605 1.00 66.81 85 LYS A CA 1
ATOM 625 C C . LYS A 1 85 ? -2.541 3.035 -11.169 1.00 66.81 85 LYS A C 1
ATOM 627 O O . LYS A 1 85 ? -1.884 2.816 -12.178 1.00 66.81 85 LYS A O 1
ATOM 632 N N . GLU A 1 86 ? -3.320 2.128 -10.577 1.00 67.56 86 GLU A N 1
ATOM 633 C CA . GLU A 1 86 ? -3.891 1.031 -11.376 1.00 67.56 86 GLU A CA 1
ATOM 634 C C . GLU A 1 86 ? -5.201 0.485 -10.811 1.00 67.56 86 GLU A C 1
ATOM 636 O O . GLU A 1 86 ? -5.847 1.273 -10.132 1.00 67.56 86 GLU A O 1
ATOM 641 N N . GLN A 1 87 ? -5.779 -0.697 -11.077 1.00 39.50 87 GLN A N 1
ATOM 642 C CA . GLN A 1 87 ? -5.366 -2.117 -11.296 1.00 39.50 87 GLN A CA 1
ATOM 643 C C . GLN A 1 87 ? -6.536 -2.641 -12.071 1.00 39.50 87 GLN A C 1
ATOM 645 O O . GLN A 1 87 ? -7.630 -2.625 -11.537 1.00 39.50 87 GLN A O 1
ATOM 650 N N . ASP A 1 88 ? -6.331 -2.920 -13.343 1.00 50.59 88 ASP A N 1
ATOM 651 C CA . ASP A 1 88 ? -7.347 -2.717 -14.364 1.00 50.59 88 ASP A CA 1
ATOM 652 C C . ASP A 1 88 ? -7.948 -1.298 -14.293 1.00 50.59 88 ASP A C 1
ATOM 654 O O . ASP A 1 88 ? -7.328 -0.337 -13.829 1.00 50.59 88 ASP A O 1
ATOM 658 N N . ALA A 1 89 ? -9.195 -1.148 -14.696 1.00 39.69 89 ALA A N 1
ATOM 659 C CA . ALA A 1 89 ? -9.967 -0.011 -14.232 1.00 39.69 89 ALA A CA 1
ATOM 660 C C . ALA A 1 89 ? -10.181 -0.009 -12.686 1.00 39.69 89 ALA A C 1
ATOM 662 O O . ALA A 1 89 ? -10.945 0.824 -12.210 1.00 39.69 89 ALA A O 1
ATOM 663 N N . GLY A 1 90 ? -9.576 -0.902 -11.887 1.00 58.91 90 GLY A N 1
ATOM 664 C CA . GLY A 1 90 ? -10.114 -1.367 -10.599 1.00 58.91 90 GLY A CA 1
ATOM 665 C C . GLY A 1 90 ? -9.355 -1.213 -9.251 1.00 58.91 90 GLY A C 1
ATOM 666 O O . GLY A 1 90 ? -10.052 -1.066 -8.255 1.00 58.91 90 GLY A O 1
ATOM 667 N N . SER A 1 91 ? -8.024 -1.309 -9.078 1.00 71.25 91 SER A N 1
ATOM 668 C CA . SER A 1 91 ? -7.380 -1.415 -7.707 1.00 71.25 91 SER A CA 1
ATOM 669 C C . SER A 1 91 ? -5.814 -1.178 -7.577 1.00 71.25 91 SER A C 1
ATOM 671 O O . SER A 1 91 ? -5.201 -0.622 -8.450 1.00 71.25 91 SER A O 1
ATOM 673 N N . PHE A 1 92 ? -5.041 -1.496 -6.537 1.00 85.12 92 PHE A N 1
ATOM 674 C CA . PHE A 1 92 ? -3.557 -1.376 -6.625 1.00 85.12 92 PHE A CA 1
ATOM 675 C C . PHE A 1 92 ? -2.871 -2.495 -5.850 1.00 85.12 92 PHE A C 1
ATOM 677 O O . PHE A 1 92 ? -3.225 -2.737 -4.697 1.00 85.12 92 PHE A O 1
ATOM 684 N N . THR A 1 93 ? -1.883 -3.170 -6.452 1.00 82.38 93 THR A N 1
ATOM 685 C CA . THR A 1 93 ? -1.205 -4.315 -5.820 1.00 82.38 93 THR A CA 1
ATOM 686 C C . THR A 1 93 ? 0.253 -4.034 -5.481 1.00 82.38 93 THR A C 1
ATOM 688 O O . THR A 1 93 ? 1.032 -3.624 -6.337 1.00 82.38 93 THR A O 1
ATOM 691 N N . LEU A 1 94 ? 0.645 -4.364 -4.246 1.00 86.94 94 LEU A N 1
ATOM 692 C CA . LEU A 1 94 ? 2.039 -4.427 -3.804 1.00 86.94 94 LEU A CA 1
ATOM 693 C C . LEU A 1 94 ? 2.441 -5.891 -3.601 1.00 86.94 94 LEU A C 1
ATOM 695 O O . LEU A 1 94 ? 1.941 -6.572 -2.701 1.00 86.94 94 LEU A O 1
ATOM 699 N N . ARG A 1 95 ? 3.338 -6.377 -4.458 1.00 84.50 95 ARG A N 1
ATOM 700 C CA . ARG A 1 95 ? 3.788 -7.773 -4.521 1.00 84.50 95 ARG A CA 1
ATOM 701 C C . ARG A 1 95 ? 5.314 -7.827 -4.437 1.00 84.50 95 ARG A C 1
ATOM 703 O O . ARG A 1 95 ? 5.991 -6.830 -4.686 1.00 84.50 95 ARG A O 1
ATOM 710 N N . ASN A 1 96 ? 5.868 -8.974 -4.057 1.00 83.94 96 ASN A N 1
ATOM 711 C CA . ASN A 1 96 ? 7.308 -9.208 -4.171 1.00 83.94 96 ASN A CA 1
ATOM 712 C C . ASN A 1 96 ? 7.726 -9.321 -5.652 1.00 83.94 96 ASN A C 1
ATOM 714 O O . ASN A 1 96 ? 6.892 -9.506 -6.530 1.00 83.94 96 ASN A O 1
ATOM 718 N N . LEU A 1 97 ? 9.031 -9.248 -5.935 1.00 82.75 97 LEU A N 1
ATOM 719 C CA . LEU A 1 97 ? 9.549 -9.280 -7.313 1.00 82.75 97 LEU A CA 1
ATOM 720 C C . LEU A 1 97 ? 9.150 -10.549 -8.090 1.00 82.75 97 LEU A C 1
ATOM 722 O O . LEU A 1 97 ? 8.962 -10.494 -9.297 1.00 82.75 97 LEU A O 1
ATOM 726 N N . ALA A 1 98 ? 9.033 -11.686 -7.397 1.00 85.44 98 ALA A N 1
ATOM 727 C CA . ALA A 1 98 ? 8.637 -12.961 -7.995 1.00 85.44 98 ALA A CA 1
ATOM 728 C C . ALA A 1 98 ? 7.116 -13.099 -8.205 1.00 85.44 98 ALA A C 1
ATOM 730 O O . ALA A 1 98 ? 6.676 -14.133 -8.693 1.00 85.44 98 ALA A O 1
ATOM 731 N N . ASP A 1 99 ? 6.328 -12.105 -7.786 1.00 85.00 99 ASP A N 1
ATOM 732 C CA . ASP A 1 99 ? 4.863 -12.110 -7.808 1.00 85.00 99 ASP A CA 1
ATOM 733 C C . ASP A 1 99 ? 4.217 -13.337 -7.126 1.00 85.00 99 ASP A C 1
ATOM 735 O O . ASP A 1 99 ? 3.176 -13.853 -7.527 1.00 85.00 99 ASP A O 1
ATOM 739 N N . THR A 1 100 ? 4.832 -13.822 -6.050 1.00 87.00 100 THR A N 1
ATOM 740 C CA . THR A 1 100 ? 4.359 -14.987 -5.283 1.00 87.00 100 THR A CA 1
ATOM 741 C C . THR A 1 100 ? 3.727 -14.618 -3.947 1.00 87.00 100 THR A C 1
ATOM 743 O O . THR A 1 100 ? 2.999 -15.425 -3.373 1.00 87.00 100 THR A O 1
ATOM 746 N N . ALA A 1 101 ? 3.987 -13.412 -3.438 1.00 81.25 101 ALA A N 1
ATOM 747 C CA . ALA A 1 101 ? 3.508 -12.969 -2.136 1.00 81.25 101 ALA A CA 1
ATOM 748 C C . ALA A 1 101 ? 3.203 -11.468 -2.117 1.00 81.25 101 ALA A C 1
ATOM 750 O O . ALA A 1 101 ? 3.862 -10.668 -2.784 1.00 81.25 101 ALA A O 1
ATOM 751 N N . TYR A 1 102 ? 2.223 -11.087 -1.299 1.00 85.56 102 TYR A N 1
ATOM 752 C CA . TYR A 1 102 ? 1.980 -9.691 -0.949 1.00 85.56 102 TYR A CA 1
ATOM 753 C C . TYR A 1 102 ? 3.051 -9.187 0.020 1.00 85.56 102 TYR A C 1
ATOM 755 O O . TYR A 1 102 ? 3.575 -9.949 0.834 1.00 85.56 102 TYR A O 1
ATOM 763 N N . VAL A 1 103 ? 3.361 -7.895 -0.061 1.00 87.94 103 VAL A N 1
ATOM 764 C CA . VAL A 1 103 ? 4.319 -7.232 0.835 1.00 87.94 103 VAL A CA 1
ATOM 765 C C . VAL A 1 103 ? 3.626 -6.183 1.697 1.00 87.94 103 VAL A C 1
ATOM 767 O O . VAL A 1 103 ? 2.567 -5.666 1.344 1.00 87.94 103 VAL A O 1
ATOM 770 N N . ALA A 1 104 ? 4.228 -5.872 2.845 1.00 87.44 104 ALA A N 1
ATOM 771 C CA . ALA A 1 104 ? 3.702 -4.862 3.753 1.00 87.44 104 ALA A CA 1
ATOM 772 C C . ALA A 1 104 ? 3.798 -3.449 3.153 1.00 87.44 104 ALA A C 1
ATOM 774 O O . ALA A 1 104 ? 4.769 -3.104 2.477 1.00 87.44 104 ALA A O 1
ATOM 775 N N . LEU A 1 105 ? 2.807 -2.615 3.470 1.00 89.56 105 LEU A N 1
ATOM 776 C CA . LEU A 1 105 ? 2.768 -1.193 3.148 1.00 89.56 105 LEU A CA 1
ATOM 777 C C . LEU A 1 105 ? 2.905 -0.387 4.441 1.00 89.56 105 LEU A C 1
ATOM 779 O O . LEU A 1 105 ? 2.034 -0.443 5.305 1.00 89.56 105 LEU A O 1
ATOM 783 N N . VAL A 1 106 ? 3.998 0.362 4.575 1.00 88.00 106 VAL A N 1
ATOM 784 C CA . VAL A 1 106 ? 4.245 1.228 5.735 1.00 88.00 106 VAL A CA 1
ATOM 785 C C . VAL A 1 106 ? 3.945 2.668 5.340 1.00 88.00 106 VAL A C 1
ATOM 787 O O . VAL A 1 106 ? 4.634 3.240 4.497 1.00 88.00 106 VAL A O 1
ATOM 790 N N . LEU A 1 107 ? 2.909 3.252 5.941 1.00 88.88 107 LEU A N 1
ATOM 791 C CA . LEU A 1 107 ? 2.446 4.608 5.653 1.00 88.88 107 LEU A CA 1
ATOM 792 C C . LEU A 1 107 ? 2.298 5.409 6.941 1.00 88.88 107 LEU A C 1
ATOM 794 O O . LEU A 1 107 ? 1.892 4.872 7.967 1.00 88.88 107 LEU A O 1
ATOM 798 N N . GLY A 1 108 ? 2.571 6.713 6.869 1.00 89.94 108 GLY A N 1
ATOM 799 C CA . GLY A 1 108 ? 2.271 7.626 7.974 1.00 89.94 108 GLY A CA 1
ATOM 800 C C . GLY A 1 108 ? 0.774 7.926 8.111 1.00 89.94 108 GLY A C 1
ATOM 801 O O . GLY A 1 108 ? 0.293 8.159 9.212 1.00 89.94 108 GLY A O 1
ATOM 802 N N . SER A 1 109 ? 0.029 7.932 6.999 1.00 89.44 109 SER A N 1
ATOM 803 C CA . SER A 1 109 ? -1.423 8.158 6.988 1.00 89.44 109 SER A CA 1
ATOM 804 C C . SER A 1 109 ? -2.074 7.628 5.706 1.00 89.44 109 SER A C 1
ATOM 806 O O . SER A 1 109 ? -1.402 7.471 4.685 1.00 89.44 109 SER A O 1
ATOM 808 N N . ILE A 1 110 ? -3.384 7.363 5.770 1.00 91.31 110 ILE A N 1
ATOM 809 C CA . ILE A 1 110 ? -4.240 6.984 4.636 1.00 91.31 110 ILE A CA 1
ATOM 810 C C . ILE A 1 110 ? -5.515 7.836 4.704 1.00 91.31 110 ILE A C 1
ATOM 812 O O . ILE A 1 110 ? -6.143 7.912 5.757 1.00 91.31 110 ILE A O 1
ATOM 816 N N . TYR A 1 111 ? -5.909 8.444 3.583 1.00 90.56 111 TYR A N 1
ATOM 817 C CA . TYR A 1 111 ? -7.127 9.255 3.456 1.00 90.56 111 TYR A CA 1
ATOM 818 C C . TYR A 1 111 ? -8.006 8.701 2.326 1.00 90.56 111 TYR A C 1
ATOM 820 O O . TYR A 1 111 ? -7.906 9.163 1.187 1.00 90.56 111 TYR A O 1
ATOM 828 N N . PRO A 1 112 ? -8.826 7.671 2.585 1.00 89.94 112 PRO A N 1
ATOM 829 C CA . PRO A 1 112 ? -9.690 7.109 1.556 1.00 89.94 112 PRO A CA 1
ATOM 830 C C . PRO A 1 112 ? -10.819 8.097 1.216 1.00 89.94 112 PRO A C 1
ATOM 832 O O . PRO A 1 112 ? -11.481 8.620 2.105 1.00 89.94 112 PRO A O 1
ATOM 835 N N . GLN A 1 113 ? -11.085 8.314 -0.075 1.00 90.38 113 GLN A N 1
ATOM 836 C CA . GLN A 1 113 ? -12.250 9.079 -0.565 1.00 90.38 113 GLN A CA 1
ATOM 837 C C . GLN A 1 113 ? -13.526 8.211 -0.662 1.00 90.38 113 GLN A C 1
ATOM 839 O O . GLN A 1 113 ? -14.495 8.567 -1.325 1.00 90.38 113 GLN A O 1
ATOM 844 N N . GLY A 1 114 ? -13.511 7.037 -0.030 1.00 89.38 114 GLY A N 1
ATOM 845 C CA . GLY A 1 114 ? -14.558 6.023 -0.087 1.00 89.38 114 GLY A CA 1
ATOM 846 C C . GLY A 1 114 ? -14.383 5.011 1.042 1.00 89.38 114 GLY A C 1
ATOM 847 O O . GLY A 1 114 ? -13.932 5.357 2.133 1.00 89.38 114 GLY A O 1
ATOM 848 N N . SER A 1 115 ? -14.720 3.752 0.789 1.00 87.06 115 SER A N 1
ATOM 849 C CA . SER A 1 115 ? -14.611 2.675 1.777 1.00 87.06 115 SER A CA 1
ATOM 850 C C . SER A 1 115 ? -13.221 2.034 1.803 1.00 87.06 115 SER A C 1
ATOM 852 O O . SER A 1 115 ? -12.628 1.779 0.755 1.00 87.06 115 SER A O 1
ATOM 854 N N . ILE A 1 116 ? -12.758 1.667 3.000 1.00 91.06 116 ILE A N 1
ATOM 855 C CA . ILE A 1 116 ? -11.695 0.669 3.174 1.00 91.06 116 ILE A CA 1
ATOM 856 C C . ILE A 1 116 ? -12.373 -0.701 3.191 1.00 91.06 116 ILE A C 1
ATOM 858 O O . ILE A 1 116 ? -13.130 -1.001 4.112 1.00 91.06 116 ILE A O 1
ATOM 862 N N . ASN A 1 117 ? -12.121 -1.514 2.165 1.00 86.12 117 ASN A N 1
ATOM 863 C CA . ASN A 1 117 ? -12.685 -2.856 2.043 1.00 86.12 117 ASN A CA 1
ATOM 864 C C . ASN A 1 117 ? -11.607 -3.905 2.303 1.00 86.12 117 ASN A C 1
ATOM 866 O O . ASN A 1 117 ? -10.521 -3.845 1.729 1.00 86.12 117 ASN A O 1
ATOM 870 N N . PHE A 1 118 ? -11.939 -4.898 3.119 1.00 87.19 118 PHE A N 1
ATOM 871 C CA . PHE A 1 118 ? -11.111 -6.075 3.335 1.00 87.19 118 PHE A CA 1
ATOM 872 C C . PHE A 1 118 ? -11.674 -7.232 2.498 1.00 87.19 118 PHE A C 1
ATOM 874 O O . PHE A 1 118 ? -12.805 -7.657 2.719 1.00 87.19 118 PHE A O 1
ATOM 881 N N . GLY A 1 119 ? -10.927 -7.686 1.487 1.00 78.44 119 GLY A N 1
ATOM 882 C CA . GLY A 1 119 ? -11.340 -8.787 0.603 1.00 78.44 119 GLY A CA 1
ATOM 883 C C . GLY A 1 119 ? -11.045 -10.176 1.183 1.00 78.44 119 GLY A C 1
ATOM 884 O O . GLY A 1 119 ? -10.238 -10.294 2.096 1.00 78.44 119 GLY A O 1
ATOM 885 N N . ALA A 1 120 ? -11.642 -11.228 0.605 1.00 76.50 120 ALA A N 1
ATOM 886 C CA . ALA A 1 120 ? -11.497 -12.639 1.008 1.00 76.50 120 ALA A CA 1
ATOM 887 C C . ALA A 1 120 ? -11.667 -12.913 2.528 1.00 76.50 120 ALA A C 1
ATOM 889 O O . ALA A 1 120 ? -12.005 -12.040 3.323 1.00 76.50 120 ALA A O 1
ATOM 890 N N . THR A 1 121 ? -11.530 -14.171 2.942 1.00 73.81 121 THR A N 1
ATOM 891 C CA . THR A 1 121 ? -11.755 -14.601 4.331 1.00 73.81 121 THR A CA 1
ATOM 892 C C . THR A 1 121 ? -10.516 -14.325 5.200 1.00 73.81 121 THR A C 1
ATOM 894 O O . THR A 1 121 ? -9.400 -14.597 4.770 1.00 73.81 121 THR A O 1
ATOM 897 N N . ALA A 1 122 ? -10.721 -13.842 6.435 1.00 77.25 122 ALA A N 1
ATOM 898 C CA . ALA A 1 122 ? -9.706 -13.642 7.490 1.00 77.25 122 ALA A CA 1
ATOM 899 C C . ALA A 1 122 ? -8.743 -12.436 7.362 1.00 77.25 122 ALA A C 1
ATOM 901 O O . ALA A 1 122 ? -7.566 -12.531 7.703 1.00 77.25 122 ALA A O 1
ATOM 902 N N . GLN A 1 123 ? -9.243 -11.275 6.940 1.00 87.12 123 GLN A N 1
ATOM 903 C CA . GLN A 1 123 ? -8.520 -10.005 7.084 1.00 87.12 123 GLN A CA 1
ATOM 904 C C . GLN 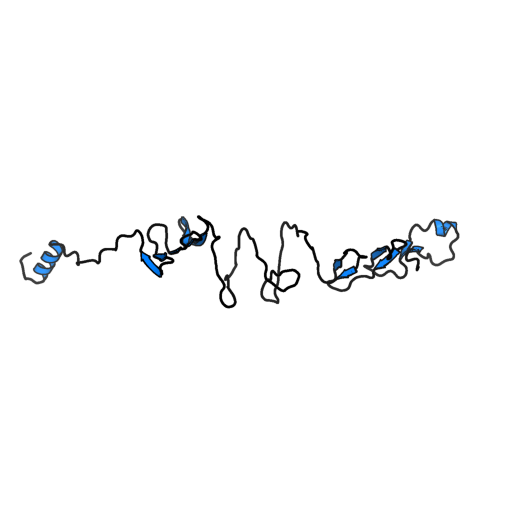A 1 123 ? -8.762 -9.379 8.459 1.00 87.12 123 GLN A C 1
ATOM 906 O O . GLN A 1 123 ? -9.843 -9.530 9.033 1.00 87.12 123 GLN A O 1
ATOM 911 N N . SER A 1 124 ? -7.788 -8.626 8.963 1.00 86.69 124 SER A N 1
ATOM 912 C CA . SER A 1 124 ? -7.917 -7.947 10.249 1.00 86.69 124 SER A CA 1
ATOM 913 C C . SER A 1 124 ? -7.266 -6.568 10.271 1.00 86.69 124 SER A C 1
ATOM 915 O O . SER A 1 124 ? -6.318 -6.276 9.542 1.00 86.69 124 SER A O 1
ATOM 917 N N . ILE A 1 125 ? -7.800 -5.717 11.146 1.00 90.25 125 ILE A N 1
ATOM 918 C CA . ILE A 1 125 ? -7.139 -4.504 11.621 1.00 90.25 125 ILE A CA 1
ATOM 919 C C . ILE A 1 125 ? -6.517 -4.876 12.958 1.00 90.25 125 ILE A C 1
ATOM 921 O O . ILE A 1 125 ? -7.245 -5.212 13.889 1.00 90.25 125 ILE A O 1
ATOM 925 N N . ASN A 1 126 ? -5.192 -4.813 13.051 1.00 90.31 126 ASN A N 1
ATOM 926 C CA . ASN A 1 126 ? -4.470 -5.142 14.274 1.00 90.31 126 ASN A CA 1
ATOM 927 C C . ASN A 1 126 ? -3.740 -3.902 14.786 1.00 90.31 126 ASN A C 1
ATOM 929 O O . ASN A 1 126 ? -3.144 -3.154 14.006 1.00 90.31 126 ASN A O 1
ATOM 933 N N . ALA A 1 127 ? -3.751 -3.717 16.102 1.00 90.38 127 ALA A N 1
ATOM 934 C CA . ALA A 1 127 ? -2.769 -2.866 16.751 1.00 90.38 127 ALA A CA 1
ATOM 935 C C . ALA A 1 127 ? -1.396 -3.559 16.717 1.00 90.38 127 ALA A C 1
ATOM 937 O O . ALA A 1 127 ? -1.307 -4.779 16.569 1.00 90.38 127 ALA A O 1
ATOM 938 N N . TYR A 1 128 ? -0.327 -2.778 16.845 1.00 87.75 128 TYR A N 1
ATOM 939 C CA . TYR A 1 128 ? 1.008 -3.340 17.033 1.00 87.75 128 TYR A CA 1
ATOM 940 C C . TYR A 1 128 ? 1.071 -4.114 18.362 1.00 87.75 128 TYR A C 1
ATOM 942 O O . TYR A 1 128 ? 0.374 -3.755 19.308 1.00 87.75 128 TYR A O 1
ATOM 950 N N . ASP A 1 129 ? 1.882 -5.167 18.427 1.00 87.94 129 ASP A N 1
ATOM 951 C CA . ASP A 1 129 ? 2.051 -5.997 19.628 1.00 87.94 129 ASP A CA 1
ATOM 952 C C . ASP A 1 129 ? 3.012 -5.309 20.610 1.00 87.94 129 ASP A C 1
ATOM 954 O O . ASP A 1 129 ? 4.202 -5.621 20.690 1.00 87.94 129 ASP A O 1
ATOM 958 N N . ALA A 1 130 ? 2.524 -4.250 21.256 1.00 87.62 130 ALA A N 1
ATOM 959 C CA . ALA A 1 130 ? 3.256 -3.519 22.280 1.00 87.62 130 ALA A CA 1
ATOM 960 C C . ALA A 1 130 ? 2.308 -2.811 23.247 1.00 87.62 130 ALA A C 1
ATOM 962 O O . ALA A 1 130 ? 1.255 -2.287 22.865 1.00 87.62 130 ALA A O 1
ATOM 963 N N . ASP A 1 131 ? 2.752 -2.683 24.495 1.00 84.00 131 ASP A N 1
ATOM 964 C CA . ASP A 1 131 ? 2.060 -1.884 25.496 1.00 84.00 131 ASP A CA 1
ATOM 965 C C . ASP A 1 131 ? 1.945 -0.426 25.028 1.00 84.00 131 ASP A C 1
ATOM 967 O O . ASP A 1 131 ? 2.932 0.268 24.784 1.00 84.00 131 ASP A O 1
ATOM 971 N N . GLY A 1 132 ? 0.705 0.039 24.869 1.00 83.94 132 GLY A N 1
ATOM 972 C CA . GLY A 1 132 ? 0.396 1.384 24.380 1.00 83.94 132 GLY A CA 1
ATOM 973 C C . GLY A 1 132 ? 0.181 1.490 22.870 1.00 83.94 132 GLY A C 1
ATOM 974 O O . GLY A 1 132 ? -0.168 2.571 22.396 1.00 83.94 132 GLY A O 1
ATOM 975 N N . ALA A 1 133 ? 0.306 0.400 22.113 1.00 89.94 133 ALA A N 1
ATOM 976 C CA . ALA A 1 133 ? -0.125 0.370 20.724 1.00 89.94 133 ALA A CA 1
ATOM 977 C C . ALA A 1 133 ? -1.651 0.239 20.619 1.00 89.94 133 ALA A C 1
ATOM 979 O O . ALA A 1 133 ? -2.294 -0.550 21.320 1.00 89.94 133 ALA A O 1
ATOM 980 N N . TYR A 1 134 ? -2.243 1.018 19.717 1.00 90.88 134 TYR A N 1
ATOM 981 C CA . TYR A 1 134 ? -3.681 1.019 19.497 1.00 90.88 134 TYR A CA 1
ATOM 982 C C . TYR A 1 134 ? -4.044 1.293 18.040 1.00 90.88 134 TYR A C 1
ATOM 984 O O . TYR A 1 134 ? -3.349 2.016 17.328 1.00 90.88 134 TYR A O 1
ATOM 992 N N . SER A 1 135 ? -5.200 0.776 17.633 1.00 93.00 135 SER A N 1
ATOM 993 C CA . SER A 1 135 ? -5.954 1.284 16.487 1.00 93.00 135 SER A CA 1
ATOM 994 C C . SER A 1 135 ? -7.138 2.079 17.030 1.00 93.00 135 SER A C 1
ATOM 996 O O . SER A 1 135 ? -7.951 1.531 17.771 1.00 93.00 135 SER A O 1
ATOM 998 N N . ILE A 1 136 ? -7.219 3.370 16.704 1.00 92.38 136 ILE A N 1
ATOM 999 C CA . ILE A 1 136 ? -8.311 4.252 17.138 1.00 92.38 136 ILE A CA 1
ATOM 1000 C C . ILE A 1 136 ? -9.294 4.453 15.990 1.00 92.38 136 ILE A C 1
ATOM 1002 O O . ILE A 1 136 ? -8.905 4.774 14.869 1.00 92.38 136 ILE A O 1
ATOM 1006 N N . PHE A 1 137 ? -10.576 4.348 16.315 1.00 92.25 137 PHE A N 1
ATOM 1007 C CA . PHE A 1 137 ? -11.681 4.827 15.504 1.00 92.25 137 PHE A CA 1
ATOM 1008 C C . PHE A 1 137 ? -12.187 6.124 16.130 1.00 92.25 137 PHE A C 1
ATOM 1010 O O . PHE A 1 137 ? -12.655 6.133 17.270 1.00 92.25 137 PHE A O 1
ATOM 1017 N N . ALA A 1 138 ? -12.080 7.222 15.391 1.00 93.19 138 ALA A N 1
ATOM 1018 C CA . ALA A 1 138 ? -12.514 8.541 15.829 1.00 93.19 138 ALA A CA 1
ATOM 1019 C C . ALA A 1 138 ? -13.466 9.161 14.806 1.00 93.19 138 ALA A C 1
ATOM 1021 O O . ALA A 1 138 ? -13.382 8.862 13.615 1.00 93.19 138 ALA A O 1
ATOM 1022 N N . ALA A 1 139 ? -14.341 10.054 15.260 1.00 93.12 139 ALA A N 1
ATOM 1023 C CA . ALA A 1 139 ? -15.139 10.892 14.371 1.00 93.12 139 ALA A CA 1
ATOM 1024 C C . ALA A 1 139 ? -15.141 12.341 14.843 1.00 93.12 139 ALA A C 1
ATOM 1026 O O . ALA A 1 139 ? -14.837 12.638 15.996 1.00 93.12 139 ALA A O 1
ATOM 1027 N N . ARG A 1 140 ? -15.494 13.247 13.934 1.00 94.25 140 ARG A N 1
ATOM 1028 C CA . ARG A 1 140 ? -15.599 14.671 14.232 1.00 94.25 140 ARG A CA 1
ATOM 1029 C C . ARG A 1 140 ? -16.868 14.963 15.031 1.00 94.25 140 ARG A C 1
ATOM 1031 O O . ARG A 1 140 ? -17.971 14.716 14.556 1.00 94.25 140 ARG A O 1
ATOM 1038 N N . ASP A 1 141 ? -16.686 15.585 16.182 1.00 92.81 141 ASP A N 1
ATOM 1039 C CA . ASP A 1 141 ? -17.686 16.346 16.915 1.00 92.81 141 ASP A CA 1
ATOM 1040 C C . ASP A 1 141 ? -17.541 17.832 16.547 1.00 92.81 141 ASP A C 1
ATOM 1042 O O . ASP A 1 141 ? -16.450 18.410 16.597 1.00 92.81 141 ASP A O 1
ATOM 1046 N N . THR A 1 142 ? -18.644 18.462 16.144 1.00 91.75 142 THR A N 1
ATOM 1047 C CA . THR A 1 142 ? -18.700 19.850 15.667 1.00 91.75 142 THR A CA 1
ATOM 1048 C C . THR A 1 142 ? -18.175 20.865 16.693 1.00 91.75 142 THR A C 1
ATOM 1050 O O . THR A 1 142 ? -17.694 21.919 16.282 1.00 91.75 142 THR A O 1
ATOM 1053 N N . GLY A 1 143 ? -18.209 20.558 17.996 1.00 92.88 143 GLY A N 1
ATOM 1054 C CA . GLY A 1 143 ? -17.728 21.461 19.053 1.00 92.88 143 GLY A CA 1
ATOM 1055 C C . GLY A 1 143 ? -16.327 21.165 19.599 1.00 92.88 143 GLY A C 1
ATOM 1056 O O . GLY A 1 143 ? -15.706 22.052 20.179 1.00 92.88 143 GLY A O 1
ATOM 1057 N N . VAL A 1 144 ? -15.827 19.938 19.427 1.00 90.75 144 VAL A N 1
ATOM 1058 C CA . VAL A 1 144 ? -14.637 19.432 20.148 1.00 90.75 144 VAL A CA 1
ATOM 1059 C C . VAL A 1 144 ? -13.539 18.940 19.195 1.00 90.75 144 VAL A C 1
ATOM 1061 O O . VAL A 1 144 ? -12.385 18.793 19.591 1.00 90.75 144 VAL A O 1
ATOM 1064 N N . GLY A 1 145 ? -13.858 18.740 17.913 1.00 93.94 145 GLY A N 1
ATOM 1065 C CA . GLY A 1 145 ? -12.946 18.140 16.942 1.00 93.94 145 GLY A CA 1
ATOM 1066 C C . GLY A 1 145 ? -13.068 16.618 16.933 1.00 93.94 145 GLY A C 1
ATOM 1067 O O . GLY A 1 145 ? -14.150 16.081 17.141 1.00 93.94 145 GLY A O 1
ATOM 1068 N N . ASN A 1 146 ? -11.986 15.901 16.639 1.00 91.88 146 ASN A N 1
ATOM 1069 C CA . ASN A 1 146 ? -12.042 14.441 16.568 1.00 91.88 146 ASN A CA 1
ATOM 1070 C C . ASN A 1 146 ? -12.111 13.829 17.972 1.00 91.88 146 ASN A C 1
ATOM 1072 O O . ASN A 1 146 ? -11.209 14.028 18.783 1.00 91.88 146 ASN A O 1
ATOM 1076 N N . ILE A 1 147 ? -13.156 13.046 18.223 1.00 92.25 147 ILE A N 1
ATOM 1077 C CA . ILE A 1 147 ? -13.366 12.295 19.459 1.00 92.25 147 ILE A CA 1
ATOM 1078 C C . ILE A 1 147 ? -13.174 10.799 19.200 1.00 92.25 147 ILE A C 1
ATOM 1080 O O . ILE A 1 147 ? -13.599 10.276 18.170 1.00 92.25 147 ILE A O 1
ATOM 1084 N N . GLU A 1 148 ? -12.524 10.102 20.131 1.00 92.69 148 GLU A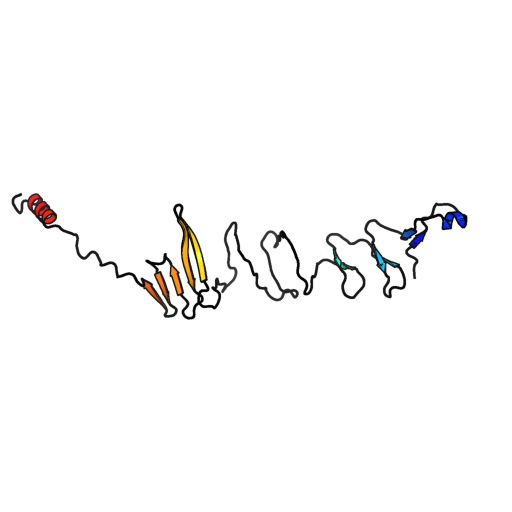 N 1
ATOM 1085 C CA . GLU A 1 148 ? -12.401 8.640 20.107 1.00 92.69 148 GLU A CA 1
ATOM 1086 C C . GLU A 1 148 ? -13.778 8.000 20.345 1.00 92.69 148 GLU A C 1
ATOM 1088 O O . GLU A 1 148 ? -14.455 8.310 21.325 1.00 92.69 148 GLU A O 1
ATOM 1093 N N . ILE A 1 149 ? -14.189 7.114 19.436 1.00 90.62 149 ILE A N 1
ATOM 1094 C CA . ILE A 1 149 ? -15.440 6.343 19.524 1.00 90.62 149 ILE A CA 1
ATOM 1095 C C . ILE A 1 149 ? -15.145 4.901 19.907 1.00 90.62 149 ILE A C 1
ATOM 1097 O O . ILE A 1 149 ? -15.906 4.292 20.656 1.00 90.62 149 ILE A O 1
ATOM 1101 N N . ALA A 1 150 ? -14.060 4.343 19.378 1.00 91.44 150 ALA A N 1
ATOM 1102 C CA . ALA A 1 150 ? -13.628 3.007 19.730 1.00 91.44 150 ALA A CA 1
ATOM 1103 C C . ALA A 1 150 ? -12.115 2.871 19.609 1.00 91.44 150 ALA A C 1
ATOM 1105 O O . ALA A 1 150 ? -11.462 3.602 18.861 1.00 91.44 150 ALA A O 1
ATOM 1106 N N . ARG A 1 151 ? -11.566 1.877 20.301 1.00 90.88 151 ARG A N 1
ATOM 1107 C CA . ARG A 1 151 ? -10.176 1.471 20.116 1.00 90.88 151 ARG A CA 1
ATOM 1108 C C . ARG A 1 151 ? -10.009 -0.034 20.237 1.00 90.88 151 ARG A C 1
ATOM 1110 O O . ARG A 1 151 ? -10.724 -0.691 20.996 1.00 90.88 151 ARG A O 1
ATOM 1117 N N . LEU A 1 152 ? -9.010 -0.536 19.526 1.00 90.12 152 LEU A N 1
ATOM 1118 C CA . LEU A 1 152 ? -8.419 -1.853 19.716 1.00 90.12 152 LEU A CA 1
ATOM 1119 C C . LEU A 1 152 ? -7.035 -1.666 20.345 1.00 90.12 152 LEU A C 1
ATOM 1121 O O . LEU A 1 152 ? -6.236 -0.893 19.815 1.00 90.12 152 LEU A O 1
ATOM 1125 N N . GLN A 1 153 ? -6.760 -2.338 21.461 1.00 87.12 153 GLN A N 1
ATOM 1126 C CA . GLN A 1 153 ? -5.482 -2.248 22.175 1.00 87.12 153 GLN A CA 1
ATOM 1127 C C . GLN A 1 153 ? -4.638 -3.509 21.953 1.00 87.12 153 GLN A C 1
ATOM 1129 O O . GLN A 1 153 ? -5.144 -4.616 22.112 1.00 87.12 153 GLN A O 1
ATOM 1134 N N . GLY A 1 154 ? -3.358 -3.332 21.618 1.00 82.50 154 GLY A N 1
ATOM 1135 C CA . GLY A 1 154 ? -2.392 -4.419 21.404 1.00 82.50 154 GLY A CA 1
ATOM 1136 C C . GLY A 1 154 ? -1.569 -4.786 22.643 1.00 82.50 154 GLY A C 1
ATOM 1137 O O . GLY A 1 154 ? -0.415 -5.163 22.506 1.00 82.50 154 GLY A O 1
ATOM 1138 N N . ALA A 1 155 ? -2.120 -4.599 23.846 1.00 78.31 155 ALA A N 1
ATOM 1139 C CA . ALA A 1 155 ? -1.440 -4.949 25.097 1.00 78.31 155 ALA A CA 1
ATOM 1140 C C . ALA A 1 155 ? -1.536 -6.455 25.387 1.00 78.31 155 ALA A C 1
ATOM 1142 O O . ALA A 1 155 ? -2.330 -7.154 24.757 1.00 78.31 155 ALA A O 1
ATOM 1143 N N . ALA A 1 156 ? -0.794 -6.922 26.399 1.00 81.12 156 ALA A N 1
ATOM 1144 C CA . ALA A 1 156 ? -0.831 -8.313 26.872 1.00 81.12 156 ALA A CA 1
ATOM 1145 C C . ALA A 1 156 ? -2.254 -8.835 27.153 1.00 81.12 156 ALA A C 1
ATOM 1147 O O . ALA A 1 156 ? -2.529 -10.014 26.943 1.00 81.12 156 ALA A O 1
ATOM 1148 N N . ASP A 1 157 ? -3.157 -7.933 27.552 1.00 78.88 157 ASP A N 1
ATOM 1149 C CA . ASP A 1 157 ? -4.595 -8.167 27.636 1.00 78.88 157 ASP A CA 1
ATOM 1150 C C . ASP A 1 157 ? -5.318 -7.329 26.564 1.00 78.88 157 ASP A C 1
ATOM 1152 O O . ASP A 1 157 ? -5.692 -6.176 26.825 1.00 78.88 157 ASP A O 1
ATOM 1156 N N . PRO A 1 158 ? -5.514 -7.862 25.342 1.00 80.31 158 PRO A N 1
ATOM 1157 C CA . PRO A 1 158 ? -6.205 -7.140 24.290 1.00 80.31 158 PRO A CA 1
ATOM 1158 C C . PRO A 1 158 ? -7.647 -6.856 24.688 1.00 80.31 158 PRO A C 1
ATOM 1160 O O . PRO A 1 158 ? -8.369 -7.720 25.195 1.00 80.31 158 PRO A O 1
ATOM 1163 N N . GLU A 1 159 ? -8.093 -5.643 24.395 1.00 83.31 159 GLU A N 1
ATOM 1164 C CA . GLU A 1 159 ? -9.476 -5.257 24.602 1.00 83.31 159 GLU A CA 1
ATOM 1165 C C . GLU A 1 159 ? -10.001 -4.409 23.455 1.00 83.31 159 GLU A C 1
ATOM 1167 O O . GLU A 1 159 ? -9.287 -3.600 22.848 1.00 83.31 159 GLU A O 1
ATOM 1172 N N . PHE A 1 160 ? -11.292 -4.588 23.194 1.00 85.56 160 PHE A N 1
ATOM 1173 C CA . PHE A 1 160 ? -12.065 -3.697 22.352 1.00 85.56 160 PHE A CA 1
ATOM 1174 C C . PHE A 1 160 ? -12.945 -2.828 23.244 1.00 85.56 160 PHE A C 1
ATOM 1176 O O . PHE A 1 160 ? -13.741 -3.339 24.037 1.00 85.56 160 PHE A O 1
ATOM 1183 N N . LYS A 1 161 ? -12.783 -1.512 23.117 1.00 83.31 161 LYS A N 1
ATOM 1184 C CA . LYS A 1 161 ? -13.545 -0.511 23.868 1.00 83.31 161 LYS A CA 1
ATOM 1185 C C . LYS A 1 161 ? -14.407 0.281 22.895 1.00 83.31 161 LYS A C 1
ATOM 1187 O O . LYS A 1 161 ? -13.878 0.796 21.913 1.00 83.31 161 LYS A O 1
ATOM 1192 N N . ILE A 1 162 ? -15.694 0.420 23.202 1.00 87.50 162 ILE A N 1
ATOM 1193 C CA . ILE A 1 162 ? -16.596 1.381 22.553 1.00 87.50 162 ILE A CA 1
ATOM 1194 C C . ILE A 1 162 ? -16.987 2.436 23.585 1.00 87.50 162 ILE A C 1
ATOM 1196 O O . ILE A 1 162 ? -17.479 2.080 24.655 1.00 87.50 162 ILE A O 1
ATOM 1200 N N . GLY A 1 163 ? -16.820 3.710 23.243 1.00 79.00 163 GLY A N 1
ATOM 1201 C CA . GLY A 1 163 ? -17.173 4.859 24.073 1.00 79.00 163 GLY A CA 1
ATOM 1202 C C . GLY A 1 163 ? -15.967 5.707 24.472 1.00 79.00 163 GLY A C 1
ATOM 1203 O O . GLY A 1 163 ? -14.813 5.338 24.257 1.00 79.00 163 GLY A O 1
ATOM 1204 N N . ASN A 1 164 ? -16.248 6.865 25.067 1.00 67.62 164 ASN A N 1
ATOM 1205 C CA . ASN A 1 164 ? -15.218 7.721 25.646 1.00 67.62 164 ASN A CA 1
ATOM 1206 C C . ASN A 1 164 ? -14.807 7.207 27.041 1.00 67.62 164 ASN A C 1
ATOM 1208 O O . ASN A 1 164 ? -15.481 6.360 27.627 1.00 67.62 164 ASN A O 1
ATOM 1212 N N . ASN A 1 165 ? -13.698 7.729 27.571 1.00 64.75 165 ASN A N 1
ATOM 1213 C CA . ASN A 1 165 ? -12.951 7.246 28.746 1.00 64.75 165 ASN A CA 1
ATOM 1214 C C . ASN A 1 165 ? -13.719 7.148 30.098 1.00 64.75 165 ASN A C 1
ATOM 1216 O O . ASN A 1 165 ? -13.087 6.966 31.133 1.00 64.75 165 ASN A O 1
ATOM 1220 N N . GLY A 1 166 ? -15.052 7.266 30.117 1.00 64.19 166 GLY A N 1
ATOM 1221 C CA . GLY A 1 166 ? -15.899 7.132 31.311 1.00 64.19 166 GLY A CA 1
ATOM 1222 C C . GLY A 1 166 ? -17.094 6.178 31.174 1.00 64.19 166 GLY A C 1
ATOM 1223 O O . GLY A 1 166 ? -17.496 5.596 32.174 1.00 64.19 166 GLY A O 1
ATOM 1224 N N . ASN A 1 167 ? -17.624 5.954 29.964 1.00 67.06 167 ASN A N 1
ATOM 1225 C CA . ASN A 1 167 ? -18.786 5.087 29.715 1.00 67.06 167 ASN A CA 1
ATOM 1226 C C . ASN A 1 167 ? -18.462 4.092 28.593 1.00 67.06 167 ASN A C 1
ATOM 1228 O O . ASN A 1 167 ? -18.963 4.216 27.475 1.00 67.06 167 ASN A O 1
ATOM 1232 N N . ALA A 1 168 ? -17.581 3.132 28.884 1.00 71.88 168 ALA A N 1
ATOM 1233 C CA . ALA A 1 168 ? -17.102 2.180 27.891 1.00 71.88 168 ALA A CA 1
ATOM 1234 C C . ALA A 1 168 ? -17.799 0.818 28.007 1.00 71.88 168 ALA A C 1
ATOM 1236 O O . ALA A 1 168 ? -17.821 0.202 29.077 1.00 71.88 168 ALA A O 1
ATOM 1237 N N . LEU A 1 169 ? -18.295 0.315 26.879 1.00 78.25 169 LEU A N 1
ATOM 1238 C CA . LEU A 1 169 ? -18.567 -1.108 26.705 1.00 78.25 169 LEU A CA 1
ATOM 1239 C C . LEU A 1 169 ? -17.236 -1.783 26.366 1.00 78.25 169 LEU A C 1
ATOM 1241 O O . LEU A 1 169 ? -16.602 -1.413 25.375 1.00 78.25 169 LEU A O 1
ATOM 1245 N N . ARG A 1 170 ? -16.794 -2.737 27.192 1.00 76.38 170 ARG A N 1
ATOM 1246 C CA . ARG A 1 170 ? -15.525 -3.450 26.975 1.00 76.38 170 ARG A CA 1
ATOM 1247 C C . ARG A 1 170 ? -15.794 -4.938 26.791 1.00 76.38 170 ARG A C 1
ATOM 1249 O O . ARG A 1 170 ? -16.589 -5.518 27.532 1.00 76.38 170 ARG A O 1
ATOM 1256 N N . GLY A 1 171 ? -15.124 -5.536 25.814 1.00 72.06 171 GLY A N 1
ATOM 1257 C CA . GLY A 1 171 ? -14.979 -6.985 25.695 1.00 72.06 171 GLY A CA 1
ATOM 1258 C C . GLY A 1 171 ? -13.571 -7.387 26.121 1.00 72.06 171 GLY A 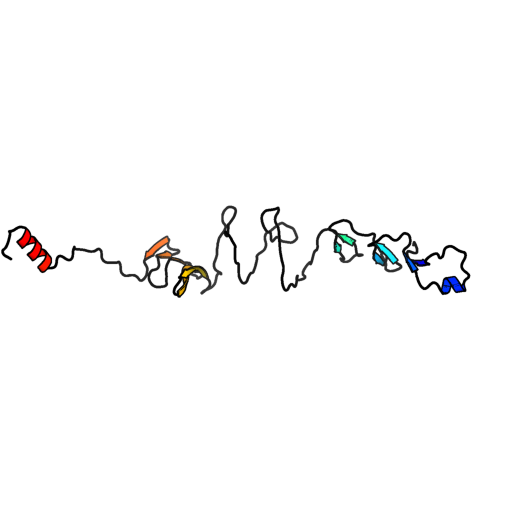C 1
ATOM 1259 O O . GLY A 1 171 ? -12.608 -6.783 25.646 1.00 72.06 171 GLY A O 1
ATOM 1260 N N . SER A 1 172 ? -13.445 -8.370 27.014 1.00 73.12 172 SER A N 1
ATOM 1261 C CA . SER A 1 172 ? -12.146 -8.935 27.404 1.00 73.12 172 SER A CA 1
ATOM 1262 C C . SER A 1 172 ? -11.869 -10.262 26.698 1.00 73.12 172 SER A C 1
ATOM 1264 O O . SER A 1 172 ? -12.793 -10.956 26.267 1.00 73.12 172 SER A O 1
ATOM 1266 N N . ALA A 1 173 ? -10.596 -10.667 26.655 1.00 69.31 173 ALA A N 1
ATOM 1267 C CA . ALA A 1 173 ? -10.182 -11.992 26.184 1.00 69.31 173 ALA A CA 1
ATOM 1268 C C . ALA A 1 173 ? -10.846 -13.156 26.956 1.00 69.31 173 ALA A C 1
ATOM 1270 O O . ALA A 1 173 ? -10.918 -14.271 26.448 1.00 69.31 173 ALA A O 1
ATOM 1271 N N . ALA A 1 174 ? -11.398 -12.897 28.149 1.00 74.50 174 ALA A N 1
ATOM 1272 C CA . ALA A 1 174 ? -12.179 -13.865 28.922 1.00 74.50 174 ALA A CA 1
ATOM 1273 C C . ALA A 1 174 ? -13.628 -14.048 28.412 1.00 74.50 174 ALA A C 1
ATOM 1275 O O . ALA A 1 174 ? -14.415 -14.750 29.044 1.00 74.50 174 ALA A O 1
ATOM 1276 N N . GLY A 1 175 ? -14.006 -13.409 27.298 1.00 72.19 175 GLY A N 1
ATOM 1277 C CA . GLY A 1 175 ? -15.324 -13.560 26.671 1.00 72.19 175 GLY A CA 1
ATOM 1278 C C . GLY A 1 175 ? -16.455 -12.812 27.381 1.00 72.19 175 GLY A C 1
ATOM 1279 O O . GLY A 1 175 ? -17.626 -13.046 27.089 1.00 72.19 175 GLY A O 1
ATOM 1280 N N . LEU A 1 176 ? -16.129 -11.913 28.312 1.00 74.88 176 LEU A N 1
ATOM 1281 C CA . LEU A 1 176 ? -17.112 -11.123 29.047 1.00 74.88 176 LEU A CA 1
ATOM 1282 C C . LEU A 1 176 ? -17.307 -9.768 28.361 1.00 74.88 176 LEU A C 1
ATOM 1284 O O . LEU A 1 176 ? -16.352 -9.009 28.190 1.00 74.88 176 LEU A O 1
ATOM 1288 N N . LEU A 1 177 ? -18.553 -9.464 27.998 1.00 79.56 177 LEU A N 1
ATOM 1289 C CA . LEU A 1 177 ? -18.986 -8.136 27.570 1.00 79.56 177 LEU A CA 1
ATOM 1290 C C . LEU A 1 177 ? -19.621 -7.430 28.771 1.00 79.56 177 LEU A C 1
ATOM 1292 O O . LEU A 1 177 ? -20.574 -7.948 29.354 1.00 79.56 177 LEU A O 1
ATOM 1296 N N . GLY A 1 178 ? -19.105 -6.263 29.153 1.00 74.38 178 GLY A N 1
ATOM 1297 C CA . GLY A 1 178 ? -19.589 -5.571 30.345 1.00 74.38 178 GLY A CA 1
ATOM 1298 C C . GLY A 1 178 ? -19.407 -4.062 30.313 1.00 74.38 178 GLY A C 1
ATOM 1299 O O . GLY A 1 178 ? -18.590 -3.518 29.566 1.00 74.38 178 GLY A O 1
ATOM 1300 N N . PHE A 1 179 ? -20.180 -3.392 31.165 1.00 71.88 179 PHE A N 1
ATOM 1301 C CA . PHE A 1 179 ? -19.933 -2.011 31.554 1.00 71.88 179 PHE A CA 1
ATOM 1302 C C . PHE A 1 179 ? -18.916 -2.029 32.691 1.00 71.88 179 PHE A C 1
ATOM 1304 O O . PHE A 1 179 ? -19.178 -2.572 33.764 1.00 71.88 179 PHE A O 1
ATOM 1311 N N . PHE A 1 180 ? -17.734 -1.479 32.446 1.00 67.94 180 PHE A N 1
ATOM 1312 C CA . PHE A 1 180 ? -16.689 -1.398 33.461 1.00 67.94 180 PHE A CA 1
ATOM 1313 C C . PHE A 1 180 ? -16.630 0.024 34.011 1.00 67.94 180 PHE A C 1
ATOM 1315 O O . PHE A 1 180 ? -16.884 0.981 33.283 1.00 67.94 180 PHE A O 1
ATOM 1322 N N . ALA A 1 181 ? -16.287 0.154 35.294 1.00 64.31 181 ALA A N 1
ATOM 1323 C CA . ALA A 1 181 ? -16.132 1.433 35.999 1.00 64.31 181 ALA A CA 1
ATOM 1324 C C . ALA A 1 181 ? -17.381 2.344 36.048 1.00 64.31 181 ALA A C 1
ATOM 1326 O O . ALA A 1 181 ? -17.300 3.465 36.541 1.00 64.31 181 ALA A O 1
ATOM 1327 N N . THR A 1 182 ? -18.547 1.857 35.623 1.00 62.06 182 THR A N 1
ATOM 1328 C CA . THR A 1 182 ? -19.841 2.516 35.826 1.00 62.06 182 THR A CA 1
ATOM 1329 C C . THR A 1 182 ? -20.625 1.741 36.874 1.00 62.06 182 THR A C 1
ATOM 1331 O O . THR A 1 182 ? -20.819 0.531 36.760 1.00 62.06 182 THR A O 1
ATOM 1334 N N . ALA A 1 183 ? -21.058 2.430 37.934 1.00 66.94 183 ALA A N 1
ATOM 1335 C CA . ALA A 1 183 ? -22.016 1.845 38.861 1.00 66.94 183 ALA A CA 1
ATOM 1336 C C . ALA A 1 183 ? -23.277 1.467 38.062 1.00 66.94 183 ALA A C 1
ATOM 1338 O O . ALA A 1 183 ? -23.715 2.280 37.240 1.00 66.94 183 ALA A O 1
ATOM 1339 N N . PRO A 1 184 ? -23.864 0.272 38.269 1.00 69.25 184 PRO A N 1
ATOM 1340 C CA . PRO A 1 184 ? -25.129 -0.081 37.643 1.00 69.25 184 PRO A CA 1
ATOM 1341 C C . PRO A 1 184 ? -26.121 1.056 37.867 1.00 69.25 184 PRO A C 1
ATOM 1343 O O . PRO A 1 184 ? -26.336 1.467 39.011 1.00 69.25 184 PRO A O 1
ATOM 1346 N N . GLN A 1 185 ? -26.694 1.601 36.792 1.00 70.81 185 GLN A N 1
ATOM 1347 C CA . GLN A 1 185 ? -27.701 2.638 36.956 1.00 70.81 185 GLN A CA 1
ATOM 1348 C C . GLN A 1 185 ? -28.867 1.991 37.703 1.00 70.81 185 GLN A C 1
ATOM 1350 O O . GLN A 1 185 ? -29.434 1.001 37.233 1.00 70.81 185 GLN A O 1
ATOM 1355 N N . ALA A 1 186 ? -29.158 2.476 38.912 1.00 70.56 186 ALA A N 1
ATOM 1356 C CA . ALA A 1 186 ? -30.211 1.896 39.725 1.00 70.56 186 ALA A CA 1
ATOM 1357 C C . ALA A 1 186 ? -31.502 1.895 38.901 1.00 70.56 186 ALA A C 1
ATOM 1359 O O . ALA A 1 186 ? -31.911 2.939 38.386 1.00 70.56 186 ALA A O 1
ATOM 1360 N N . LYS A 1 187 ? -32.133 0.720 38.765 1.00 69.12 187 LYS A N 1
ATOM 1361 C CA . LYS A 1 187 ? -33.484 0.619 38.207 1.00 69.12 187 LYS A CA 1
ATOM 1362 C C . LYS A 1 187 ? -34.329 1.672 38.928 1.00 69.12 187 LYS A C 1
ATOM 1364 O O . LYS A 1 187 ? -34.281 1.677 40.159 1.00 69.12 187 LYS A O 1
ATOM 1369 N N . PRO A 1 188 ? -35.081 2.543 38.230 1.00 71.31 188 PRO A N 1
ATOM 1370 C CA . PRO A 1 188 ? -36.032 3.422 38.892 1.00 71.31 188 PRO A CA 1
ATOM 1371 C C . PRO A 1 188 ? -36.996 2.542 39.698 1.00 71.31 188 PRO A C 1
ATOM 1373 O O . PRO A 1 188 ? -37.887 1.903 39.144 1.00 71.31 188 PRO A O 1
ATOM 1376 N N . ILE A 1 189 ? -36.745 2.410 41.001 1.00 66.62 189 ILE A N 1
ATOM 1377 C CA . ILE A 1 189 ? -37.476 1.502 41.900 1.00 66.62 189 ILE A CA 1
ATOM 1378 C C . ILE A 1 189 ? -38.770 2.135 42.420 1.00 66.62 189 ILE A C 1
ATOM 1380 O O . ILE A 1 189 ? -39.452 1.568 43.264 1.00 66.62 189 ILE A O 1
ATOM 1384 N N . GLY A 1 190 ? -39.164 3.272 41.855 1.00 65.12 190 GLY A N 1
ATOM 1385 C CA . GLY A 1 190 ? -40.461 3.881 42.078 1.00 65.12 190 GLY A CA 1
ATOM 1386 C C . GLY A 1 190 ? -40.652 5.077 41.160 1.00 65.12 190 GLY A C 1
ATOM 1387 O O . GLY A 1 190 ? -39.698 5.778 40.822 1.00 65.12 190 GLY A O 1
ATOM 1388 N N . VAL A 1 191 ? -41.901 5.332 40.775 1.00 69.12 191 VAL A N 1
ATOM 1389 C CA . VAL A 1 191 ? -42.315 6.701 40.460 1.00 69.12 191 VAL A CA 1
ATOM 1390 C C . VAL A 1 191 ? -42.006 7.511 41.716 1.00 69.12 191 VAL A C 1
ATOM 1392 O O . VAL A 1 191 ? -42.382 7.087 42.809 1.00 69.12 191 VAL A O 1
ATOM 1395 N N . ALA A 1 192 ? -41.305 8.637 41.595 1.00 66.38 192 ALA A N 1
ATOM 1396 C CA . ALA A 1 192 ? -41.165 9.572 42.703 1.00 66.38 192 ALA A CA 1
ATOM 1397 C C . ALA A 1 192 ? -42.545 10.188 42.989 1.00 66.38 192 ALA A C 1
ATOM 1399 O O . ALA A 1 192 ? -42.854 11.294 42.556 1.00 66.38 192 ALA A O 1
ATOM 1400 N N . VAL A 1 193 ? -43.418 9.440 43.666 1.00 74.81 193 VAL A N 1
ATOM 1401 C CA . VAL A 1 193 ? -44.661 9.966 44.214 1.00 74.81 193 VAL A CA 1
ATOM 1402 C C . VAL A 1 193 ? -44.249 10.777 45.428 1.00 74.81 193 VAL A C 1
ATOM 1404 O O . VAL A 1 193 ? -43.980 10.247 46.504 1.00 74.81 193 VAL A O 1
ATOM 1407 N N . THR A 1 194 ? -44.106 12.082 45.231 1.00 86.25 194 THR A N 1
ATOM 1408 C CA . THR A 1 194 ? -43.951 13.000 46.354 1.00 86.25 194 THR A CA 1
ATOM 1409 C C . THR A 1 194 ? -45.215 12.921 47.211 1.00 86.25 194 THR A C 1
ATOM 1411 O O . THR A 1 194 ? -46.303 12.655 46.696 1.00 86.25 194 THR A O 1
ATOM 1414 N N . ALA A 1 195 ? -45.106 13.179 48.516 1.00 87.19 195 ALA A N 1
ATOM 1415 C CA . ALA A 1 195 ? -46.286 13.263 49.381 1.00 87.19 195 ALA A CA 1
ATOM 1416 C C . ALA A 1 195 ? -47.317 14.268 48.827 1.00 87.19 195 ALA A C 1
ATOM 1418 O O . ALA A 1 195 ? -48.515 14.015 48.885 1.00 87.19 195 ALA A O 1
ATOM 1419 N N . ALA A 1 196 ? -46.844 15.346 48.189 1.00 86.00 196 ALA A N 1
ATOM 1420 C CA . ALA A 1 196 ? -47.679 16.299 47.462 1.00 86.00 196 ALA A CA 1
ATOM 1421 C C . ALA A 1 196 ? -48.402 15.668 46.257 1.00 86.00 196 ALA A C 1
ATOM 1423 O O . ALA A 1 196 ? -49.583 15.929 46.054 1.00 86.00 196 ALA A O 1
ATOM 1424 N N . GLY A 1 197 ? -47.728 14.812 45.481 1.00 87.88 197 GLY A N 1
ATOM 1425 C CA . GLY A 1 197 ? -48.343 14.069 44.379 1.00 87.88 197 GLY A CA 1
ATOM 1426 C C . GLY A 1 197 ? -49.410 13.079 44.852 1.00 87.88 197 GLY A C 1
ATOM 1427 O O . GLY A 1 197 ? -50.463 12.974 44.228 1.00 87.88 197 GLY A O 1
ATOM 1428 N N . ILE A 1 198 ? -49.177 12.404 45.984 1.00 91.06 198 ILE A N 1
ATOM 1429 C CA . ILE A 1 198 ? -50.170 11.513 46.606 1.00 91.06 198 ILE A CA 1
ATOM 1430 C C . ILE A 1 198 ? -51.361 12.322 47.137 1.00 91.06 198 ILE A C 1
ATOM 1432 O O . ILE A 1 198 ? -52.501 11.969 46.847 1.00 91.06 198 ILE A O 1
ATOM 1436 N N . HIS A 1 199 ? -51.119 13.421 47.861 1.00 91.94 199 HIS A N 1
ATOM 1437 C CA . HIS A 1 199 ? -52.177 14.298 48.383 1.00 91.94 199 HIS A CA 1
ATOM 1438 C C . HIS A 1 199 ? -53.042 14.850 47.250 1.00 91.94 199 HIS A C 1
ATOM 1440 O O . HIS A 1 199 ? -54.258 14.698 47.278 1.00 91.94 199 HIS A O 1
ATOM 1446 N N . ALA A 1 200 ? -52.424 15.394 46.197 1.00 90.56 200 ALA A N 1
ATOM 1447 C CA . ALA A 1 200 ? -53.143 15.906 45.033 1.00 90.56 200 ALA A CA 1
ATOM 1448 C C . ALA A 1 200 ? -54.002 14.826 44.353 1.00 90.56 200 ALA A C 1
ATOM 1450 O O . ALA A 1 200 ? -55.149 15.089 43.983 1.00 90.56 200 ALA A O 1
ATOM 1451 N N . ALA A 1 201 ? -53.486 13.600 44.223 1.00 91.19 201 ALA A N 1
ATOM 1452 C CA . ALA A 1 201 ? -54.243 12.484 43.665 1.00 91.19 201 ALA A CA 1
ATOM 1453 C C . ALA A 1 201 ? -55.436 12.086 44.555 1.00 91.19 201 ALA A C 1
ATOM 1455 O O . ALA A 1 201 ? -56.539 11.896 44.048 1.00 91.19 201 ALA A O 1
ATOM 1456 N N . LEU A 1 202 ? -55.246 12.007 45.876 1.00 94.00 202 LEU A N 1
ATOM 1457 C CA . LEU A 1 202 ? -56.305 11.648 46.827 1.00 94.00 202 LEU A CA 1
ATOM 1458 C C . LEU A 1 202 ? -57.406 12.715 46.912 1.00 94.00 202 LEU A C 1
ATOM 1460 O O . LEU A 1 202 ? -58.584 12.361 46.971 1.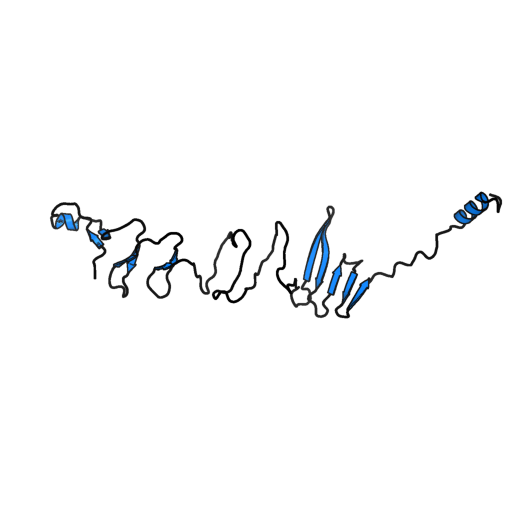00 94.00 202 LEU A O 1
ATOM 1464 N N . VAL A 1 203 ? -57.039 14.000 46.861 1.00 94.81 203 VAL A N 1
ATOM 1465 C CA . VAL A 1 203 ? -57.985 15.127 46.793 1.00 94.81 203 VAL A CA 1
ATOM 1466 C C . VAL A 1 203 ? -58.785 15.079 45.492 1.00 94.81 203 VAL A C 1
ATOM 1468 O O . VAL A 1 203 ? -60.005 15.214 45.514 1.00 94.81 203 VAL A O 1
ATOM 1471 N N . THR A 1 204 ? -58.127 14.812 44.357 1.00 95.44 204 THR A N 1
ATOM 1472 C CA . THR A 1 204 ? -58.795 14.708 43.045 1.00 95.44 204 THR A CA 1
ATOM 1473 C C . THR A 1 204 ? -59.796 13.551 42.998 1.00 95.44 204 THR A C 1
ATOM 1475 O O . THR A 1 204 ? -60.842 13.658 42.363 1.00 95.44 204 THR A O 1
ATOM 1478 N N . LEU A 1 205 ? -59.499 12.452 43.695 1.00 95.19 205 LEU A N 1
ATOM 1479 C CA . LEU A 1 205 ? -60.395 11.301 43.830 1.00 95.19 205 LEU A CA 1
ATOM 1480 C C . LEU A 1 205 ? -61.487 11.494 44.900 1.00 95.19 205 LEU A C 1
ATOM 1482 O O . LEU A 1 205 ? -62.317 10.605 45.073 1.00 95.19 205 LEU A O 1
ATOM 1486 N N . GLY A 1 206 ? -61.493 12.616 45.629 1.00 93.12 206 GLY A N 1
ATOM 1487 C CA . GLY A 1 206 ? -62.464 12.903 46.691 1.00 93.12 206 GLY A CA 1
ATOM 1488 C C . GLY A 1 206 ? -62.325 12.012 47.930 1.00 93.12 206 GLY A C 1
ATOM 1489 O O . GLY A 1 206 ? -63.262 11.899 48.715 1.00 93.12 206 GLY A O 1
ATOM 1490 N N . LEU A 1 207 ? -61.173 11.358 48.102 1.00 93.75 207 LEU A N 1
ATOM 1491 C CA . LEU A 1 207 ? -60.912 10.448 49.221 1.00 93.75 207 LEU A CA 1
ATOM 1492 C C . LEU A 1 207 ? -60.524 11.205 50.499 1.00 93.75 207 LEU A C 1
ATOM 1494 O O . LEU A 1 207 ? -60.731 10.696 51.598 1.00 93.75 207 LEU A O 1
ATOM 1498 N N . ILE A 1 208 ? -59.962 12.409 50.351 1.00 94.94 208 ILE A N 1
ATOM 1499 C CA . ILE A 1 208 ? -59.603 13.322 51.444 1.00 94.94 208 ILE A CA 1
ATOM 1500 C C . ILE A 1 208 ? -59.967 14.767 51.074 1.00 94.94 208 ILE A C 1
ATOM 1502 O O . ILE A 1 208 ? -60.149 15.087 49.899 1.00 94.94 208 ILE A O 1
ATOM 1506 N N . ALA A 1 209 ? -60.047 15.643 52.077 1.00 89.62 209 ALA A N 1
ATOM 1507 C CA . ALA A 1 209 ? -60.185 17.083 51.867 1.00 89.62 209 ALA A CA 1
ATOM 1508 C C . ALA A 1 209 ? -58.861 17.714 51.395 1.00 89.62 209 ALA A C 1
ATOM 1510 O O . ALA A 1 209 ? -57.785 17.209 51.725 1.00 89.62 209 ALA A O 1
ATOM 1511 N N . ALA A 1 210 ? -58.979 18.798 50.620 1.00 83.00 210 ALA A N 1
ATOM 1512 C CA . ALA A 1 210 ? -57.859 19.571 50.083 1.00 83.00 210 ALA A CA 1
ATOM 1513 C C . ALA A 1 210 ? -56.964 20.163 51.177 1.00 83.00 210 ALA A C 1
ATOM 1515 O O . ALA A 1 210 ? -57.518 20.717 52.153 1.00 83.00 210 ALA A O 1
#

Secondary structure (DSSP, 8-state):
----EEE---SS---HHHHHH---EEETT--TT-EEEE-TTSSSEEEEPPP-TT-EEE-SSSS-EEESS---TT-----SS-----STTT----B-TTSSSB-----S----SS-----SS-------SSTT-EEEEEEEETTTEEEEEEEEE-SSS-EEEESSTTS-EEEETTS-EEE-SSPPPPP--S----HHHHHHHHHHTTSS--

Foldseek 3Di:
DDAQWDQDDPPDPDDPVVSVVRPDTDGPPDDPQKDWWADDPNPHIDIDHHDDPQWDFDDDVDTIDTDNDDDPDPDDDDDPDDDDDDDPVDDDAAAPPVRPDGDDDDDPDDDDPDDDDDDDPDDDDDFPQDAPTKDFDWDQDPVPGTDTQWMWGNYPWTWIWGDPPQFTFIATPVRDTDGPNDDPPPDCPDDPCDPVNVVVVCCVVVVDPD